Protein AF-A0A373FM23-F1 (afdb_monomer_lite)

Organism: Comamonas testosteroni (NCBI:txid285)

Sequence (227 aa):
MIPQLTWRTTARISVCALWLSLSACGGGGSSSNADSGTPAPTTSKLSGKVTYDSVPATLNGLDYRATKELPVREAIVQAYDLSGTVLASTSTDDQGSYQLVLTPGIKVQVRVQARLLQDGIWDVAVRDNTAPAYAVKPDSAPVYALTSSTQNINGQDQLLNLHAASGWLDEKYANARSAAPFSILDQAYAAMQKIRQEVPTLQFPPLNIYWALLHKSAIGQGIPNPK

Secondary structure (DSSP, 8-state):
-------------------------------------PPPPS-EEEEEEEEEEE--EETTEE-GGG-EEEE--SEEEEEEETTS-EEEEEE--TTSEEEEEE-SSEEEEEEEEEEEEETTTEEEEEEETTSHHHHH-GGGSPBPEEEPPPEEE-SS-EE--EEE---EETTEE-S--THHHHHHHHHHHHHHHHHHHH-TTPPPPPEEEEE-SS-PPP---PPPPP-

Foldseek 3Di:
DDDDDDDDDDDDDDDDDDDDDDDDDDDDDDDDDDPPPPPQQQKAKEKEFEWEWDFDADPVGTDPVPTDIAGLAQWKKFKAFPVGDTQWIDGAHNRRMDMTIHGAPTKIKIKTFLWHDDPQFETEFEFECVDPVCVVPVVRGDGQIFIDDIDHRHRYYHYDYHYQYCCDDPNDRDGDRRRVSSNVSVVVVVVVVVVCVVVVPHGDYYHYHYDDPDDDPDPPPPDPDDD

Radius of gyration: 24.19 Å; chains: 1; bounding box: 96×68×48 Å

Structure (mmCIF, N/CA/C/O backbone):
data_AF-A0A373FM23-F1
#
_entry.id   AF-A0A373FM23-F1
#
loop_
_atom_site.group_PDB
_atom_site.id
_atom_site.type_symbol
_atom_site.label_atom_id
_atom_site.label_alt_id
_atom_site.label_comp_id
_atom_site.label_asym_id
_atom_site.label_entity_id
_atom_site.label_seq_id
_atom_site.pdbx_PDB_ins_code
_atom_site.Cartn_x
_atom_site.Cartn_y
_atom_site.Cartn_z
_atom_site.occupancy
_atom_site.B_iso_or_equiv
_atom_site.auth_seq_id
_atom_site.auth_comp_id
_atom_site.auth_asym_id
_atom_site.auth_atom_id
_atom_site.pdbx_PDB_model_num
ATOM 1 N N . MET A 1 1 ? 16.620 -44.821 4.959 1.00 39.06 1 MET A N 1
ATOM 2 C CA . MET A 1 1 ? 15.568 -44.557 5.963 1.00 39.06 1 MET A CA 1
ATOM 3 C C . MET A 1 1 ? 15.059 -43.149 5.734 1.00 39.06 1 MET A C 1
ATOM 5 O O . MET A 1 1 ? 15.806 -42.206 5.934 1.00 39.06 1 MET A O 1
ATOM 9 N N . ILE A 1 2 ? 13.843 -43.037 5.206 1.00 33.50 2 ILE A N 1
ATOM 10 C CA . ILE A 1 2 ? 13.160 -41.788 4.850 1.00 33.50 2 ILE A CA 1
ATOM 11 C C . ILE A 1 2 ? 11.925 -41.719 5.755 1.00 33.50 2 ILE A C 1
ATOM 13 O O . ILE A 1 2 ? 11.175 -42.697 5.751 1.00 33.50 2 ILE A O 1
ATOM 17 N N . PRO A 1 3 ? 11.667 -40.636 6.506 1.00 42.00 3 PRO A N 1
ATOM 18 C CA . PRO A 1 3 ? 10.369 -40.440 7.123 1.00 42.00 3 PRO A CA 1
ATOM 19 C C . PRO A 1 3 ? 9.470 -39.633 6.177 1.00 42.00 3 PRO A C 1
ATOM 21 O O . PRO A 1 3 ? 9.786 -38.514 5.783 1.00 42.00 3 PRO A O 1
ATOM 24 N N . GLN A 1 4 ? 8.348 -40.242 5.804 1.00 38.50 4 GLN A N 1
ATOM 25 C CA . GLN A 1 4 ? 7.231 -39.605 5.110 1.00 38.50 4 GLN A CA 1
ATOM 26 C C . GLN A 1 4 ? 6.453 -38.756 6.123 1.00 38.50 4 GLN A C 1
ATOM 28 O O . GLN A 1 4 ? 5.992 -39.287 7.135 1.00 38.50 4 GLN A O 1
ATOM 33 N N . LEU A 1 5 ? 6.297 -37.455 5.862 1.00 40.94 5 LEU A N 1
ATOM 34 C CA . LEU A 1 5 ? 5.444 -36.572 6.656 1.00 40.94 5 LEU A CA 1
ATOM 35 C C . LEU A 1 5 ? 4.145 -36.312 5.884 1.00 40.94 5 LEU A C 1
ATOM 37 O O . LEU A 1 5 ? 4.134 -35.667 4.840 1.00 40.94 5 LEU A O 1
ATOM 41 N N . THR A 1 6 ? 3.048 -36.859 6.395 1.00 45.62 6 THR A N 1
ATOM 42 C CA . THR A 1 6 ? 1.695 -36.726 5.847 1.00 45.62 6 THR A CA 1
ATOM 43 C C . THR A 1 6 ? 1.090 -35.374 6.215 1.00 45.62 6 THR A C 1
ATOM 45 O O . THR A 1 6 ? 0.947 -35.083 7.405 1.00 45.62 6 THR A O 1
ATOM 48 N N . TRP A 1 7 ? 0.654 -34.581 5.233 1.00 40.28 7 TRP A N 1
ATOM 49 C CA . TRP A 1 7 ? -0.169 -33.388 5.466 1.00 40.28 7 TRP A CA 1
ATOM 50 C C . TRP A 1 7 ? -1.615 -33.617 5.029 1.00 40.28 7 TRP A C 1
ATOM 52 O O . TRP A 1 7 ? -1.906 -34.083 3.931 1.00 40.28 7 TRP A O 1
ATOM 62 N N . ARG A 1 8 ? -2.520 -33.322 5.965 1.00 45.75 8 ARG A N 1
ATOM 63 C CA . ARG A 1 8 ? -3.968 -33.510 5.877 1.00 45.75 8 ARG A CA 1
ATOM 64 C C . ARG A 1 8 ? -4.575 -32.388 5.033 1.00 45.75 8 ARG A C 1
ATOM 66 O O . ARG A 1 8 ? -4.513 -31.224 5.417 1.00 45.75 8 ARG A O 1
ATOM 73 N N . THR A 1 9 ? -5.203 -32.734 3.916 1.00 43.19 9 THR A N 1
ATOM 74 C CA . THR A 1 9 ? -6.047 -31.821 3.135 1.00 43.19 9 THR A CA 1
ATOM 75 C C . THR A 1 9 ? -7.349 -31.553 3.883 1.00 43.19 9 THR A C 1
ATOM 77 O O . THR A 1 9 ? -8.146 -32.468 4.082 1.00 43.19 9 THR A O 1
ATOM 80 N N . THR A 1 10 ? -7.588 -30.302 4.279 1.00 43.19 10 THR A N 1
ATOM 81 C CA . THR A 1 10 ? -8.902 -29.875 4.781 1.00 43.19 10 THR A CA 1
ATOM 82 C C . THR A 1 10 ? -9.638 -29.174 3.644 1.00 43.19 10 THR A C 1
ATOM 84 O O . THR A 1 10 ? -9.327 -28.034 3.308 1.00 43.19 10 THR A O 1
ATOM 87 N N . ALA A 1 11 ? -10.589 -29.870 3.023 1.00 35.84 11 ALA A N 1
ATOM 88 C CA . ALA A 1 11 ? -11.522 -29.284 2.068 1.00 35.84 11 ALA A CA 1
ATOM 89 C C . ALA A 1 11 ? -12.504 -28.371 2.818 1.00 35.84 11 ALA A C 1
ATOM 91 O O . ALA A 1 11 ? -13.121 -28.798 3.795 1.00 35.84 11 ALA A O 1
ATOM 92 N N . ARG A 1 12 ? -12.658 -27.117 2.382 1.00 49.56 12 ARG A N 1
ATOM 93 C CA . ARG A 1 12 ? -13.707 -26.222 2.886 1.00 49.56 12 ARG A CA 1
ATOM 94 C C . ARG A 1 12 ? -14.826 -26.132 1.855 1.00 49.56 12 ARG A C 1
ATOM 96 O O . ARG A 1 12 ? -14.638 -25.626 0.755 1.00 49.56 12 ARG A O 1
ATOM 103 N N . ILE A 1 13 ? -15.973 -26.679 2.242 1.00 42.03 13 ILE A N 1
ATOM 104 C CA . ILE A 1 13 ? -17.240 -26.664 1.515 1.00 42.03 13 ILE A CA 1
ATOM 105 C C . ILE A 1 13 ? -17.782 -25.228 1.530 1.00 42.03 13 ILE A C 1
ATOM 107 O O . ILE A 1 13 ? -17.982 -24.653 2.599 1.00 42.03 13 ILE A O 1
ATOM 111 N N . SER A 1 14 ? -18.007 -24.656 0.346 1.00 45.00 14 SER A N 1
ATOM 112 C CA . SER A 1 14 ? -18.726 -23.391 0.167 1.00 45.00 14 SER A CA 1
ATOM 113 C C . SER A 1 14 ? -20.228 -23.649 0.267 1.00 45.00 14 SER A C 1
ATOM 115 O O . SER A 1 14 ? -20.787 -24.372 -0.556 1.00 45.00 14 SER A O 1
ATOM 117 N N . VAL A 1 15 ? -20.884 -23.065 1.269 1.00 43.94 15 VAL A N 1
ATOM 118 C CA . VAL A 1 15 ? -22.346 -23.079 1.406 1.00 43.94 15 VAL A CA 1
ATOM 119 C C . VAL A 1 15 ? -22.890 -21.777 0.818 1.00 43.94 15 VAL A C 1
ATOM 121 O O . VAL A 1 15 ? -22.712 -20.706 1.392 1.00 43.94 15 VAL A O 1
ATOM 124 N N . CYS A 1 16 ? -23.547 -21.873 -0.339 1.00 37.34 16 CYS A N 1
ATOM 125 C CA . CYS A 1 16 ? -24.385 -20.809 -0.890 1.00 37.34 16 CYS A CA 1
ATOM 126 C C . CYS A 1 16 ? -25.678 -20.713 -0.068 1.00 37.34 16 CYS A C 1
ATOM 128 O O . CYS A 1 16 ? -26.531 -21.595 -0.153 1.00 37.34 16 CYS A O 1
ATOM 130 N N . ALA A 1 17 ? -25.830 -19.650 0.721 1.00 44.78 17 ALA A N 1
ATOM 131 C CA . ALA A 1 17 ? -27.084 -19.338 1.398 1.00 44.78 17 ALA A CA 1
ATOM 132 C C . ALA A 1 17 ? -27.966 -18.478 0.479 1.00 44.78 17 ALA A C 1
ATOM 134 O O . ALA A 1 17 ? -27.705 -17.294 0.268 1.00 44.78 17 ALA A O 1
ATOM 135 N N . LEU A 1 18 ? -29.006 -19.101 -0.077 1.00 38.97 18 LEU A N 1
ATOM 136 C CA . LEU A 1 18 ? -30.087 -18.458 -0.818 1.00 38.97 18 LEU A CA 1
ATOM 137 C C . LEU A 1 18 ? -31.069 -17.843 0.198 1.00 38.97 18 LEU A C 1
ATOM 139 O O . LEU A 1 18 ? -31.651 -18.571 1.002 1.00 38.97 18 LEU A O 1
ATOM 143 N N . TRP A 1 19 ? -31.245 -16.521 0.194 1.00 45.38 19 TRP A N 1
ATOM 144 C CA . TRP A 1 19 ? -32.182 -15.840 1.096 1.00 45.38 19 TRP A CA 1
ATOM 145 C C . TRP A 1 19 ? -33.566 -15.728 0.443 1.00 45.38 19 TRP A C 1
ATOM 147 O O . TRP A 1 19 ? -33.735 -15.026 -0.551 1.00 45.38 19 TRP A O 1
ATOM 157 N N . LEU A 1 20 ? -34.555 -16.420 1.017 1.00 52.88 20 LEU A N 1
ATOM 158 C CA . LEU A 1 20 ? -35.981 -16.222 0.746 1.00 52.88 20 LEU A CA 1
ATOM 159 C C . LEU A 1 20 ? -36.497 -15.029 1.563 1.00 52.88 20 LEU A C 1
ATOM 161 O O . LEU A 1 20 ? -36.388 -15.018 2.788 1.00 52.88 20 LEU A O 1
ATOM 165 N N . SER A 1 21 ? -37.091 -14.043 0.896 1.00 49.00 21 SER A N 1
ATOM 166 C CA . SER A 1 21 ? -37.827 -12.948 1.526 1.00 49.00 21 SER A CA 1
ATOM 167 C C . SER A 1 21 ? -39.271 -13.373 1.819 1.00 49.00 21 SER A C 1
ATOM 169 O O . SER A 1 21 ? -40.040 -13.668 0.907 1.00 49.00 21 SER A O 1
ATOM 171 N N . LEU A 1 22 ? -39.663 -13.377 3.097 1.00 46.41 22 LEU A N 1
ATOM 172 C CA . LEU A 1 22 ? -41.072 -13.404 3.493 1.00 46.41 22 LEU A CA 1
ATOM 173 C C . LEU A 1 22 ? -41.557 -11.966 3.705 1.00 46.41 22 LEU A C 1
ATOM 175 O O . LEU A 1 22 ? -41.131 -11.286 4.637 1.00 46.41 22 LEU A O 1
ATOM 179 N N . SER A 1 23 ? -42.479 -11.516 2.855 1.00 57.78 23 SER A N 1
ATOM 180 C CA . SER A 1 23 ? -43.317 -10.349 3.127 1.00 57.78 23 SER A CA 1
ATOM 181 C C . SER A 1 23 ? -44.453 -10.766 4.060 1.00 57.78 23 SER A C 1
ATOM 183 O O . SER A 1 23 ? -45.344 -11.509 3.657 1.00 57.78 23 SER A O 1
ATOM 185 N N . ALA A 1 24 ? -44.431 -10.277 5.298 1.00 43.06 24 ALA A N 1
ATOM 186 C CA . ALA A 1 24 ? -45.563 -10.358 6.212 1.00 43.06 24 ALA A CA 1
ATOM 187 C C . ALA A 1 24 ? -46.225 -8.977 6.307 1.00 43.06 24 ALA A C 1
ATOM 189 O O . ALA A 1 24 ? -45.611 -8.009 6.750 1.00 43.06 24 ALA A O 1
ATOM 190 N N . CYS A 1 25 ? -47.479 -8.899 5.864 1.00 59.09 25 CYS A N 1
ATOM 191 C CA . CYS A 1 25 ? -48.393 -7.802 6.155 1.00 59.09 25 CYS A CA 1
ATOM 192 C C . CYS A 1 25 ? -49.254 -8.216 7.354 1.00 59.09 25 CYS A C 1
ATOM 194 O O . CYS A 1 25 ? -49.806 -9.316 7.364 1.00 59.09 25 CYS A O 1
ATOM 196 N N . GLY A 1 26 ? -49.363 -7.348 8.355 1.00 45.41 26 GLY A N 1
ATOM 197 C CA . GLY A 1 26 ? -50.226 -7.547 9.515 1.00 45.41 26 GLY A CA 1
ATOM 198 C C . GLY A 1 26 ? -50.306 -6.266 10.336 1.00 45.41 26 GLY A C 1
ATOM 199 O O . GLY A 1 26 ? -49.334 -5.881 10.976 1.00 45.41 26 GLY A O 1
ATOM 200 N N . GLY A 1 27 ? -51.450 -5.584 10.260 1.00 49.03 27 GLY A N 1
ATOM 201 C CA . GLY A 1 27 ? -51.775 -4.411 11.069 1.00 49.03 27 GLY A CA 1
ATOM 202 C C . GLY A 1 27 ? -52.469 -4.770 12.388 1.00 49.03 27 GLY A C 1
ATOM 203 O O . GLY A 1 27 ? -52.963 -5.882 12.557 1.00 49.03 27 GLY A O 1
ATOM 204 N N . GLY A 1 28 ? -52.544 -3.788 13.290 1.00 36.00 28 GLY A N 1
ATOM 205 C CA . GLY A 1 28 ? -53.322 -3.836 14.534 1.00 36.00 28 GLY A CA 1
ATOM 206 C C . GLY A 1 28 ? -52.629 -3.061 15.654 1.00 36.00 28 GLY A C 1
ATOM 207 O O . GLY A 1 28 ? -51.606 -3.505 16.160 1.00 36.00 28 GLY A O 1
ATOM 208 N N . GLY A 1 29 ? -53.144 -1.877 15.995 1.00 45.25 29 GLY A N 1
ATOM 209 C CA . GLY A 1 29 ? -52.526 -0.966 16.961 1.00 45.25 29 GLY A CA 1
ATOM 210 C C . GLY A 1 29 ? -52.798 -1.307 18.426 1.00 45.25 29 GLY A C 1
ATOM 211 O O . GLY A 1 29 ? -53.779 -1.969 18.738 1.00 45.25 29 GLY A O 1
ATOM 212 N N . SER A 1 30 ? -51.935 -0.786 19.302 1.00 35.53 30 SER A N 1
ATOM 213 C CA . SER A 1 30 ? -52.230 -0.380 20.682 1.00 35.53 30 SER A CA 1
ATOM 214 C C . SER A 1 30 ? -51.016 0.359 21.249 1.00 35.53 30 SER A C 1
ATOM 216 O O . SER A 1 30 ? -49.877 -0.074 21.108 1.00 35.53 30 SER A O 1
ATOM 218 N N . SER A 1 31 ? -51.280 1.510 21.856 1.00 51.50 31 SER A N 1
ATOM 219 C CA . SER A 1 31 ? -50.321 2.433 22.457 1.00 51.50 31 SER A CA 1
ATOM 220 C C . SER A 1 31 ? -49.636 1.854 23.696 1.00 51.50 31 SER A C 1
ATOM 222 O O . SER A 1 31 ? -50.292 1.604 24.709 1.00 51.50 31 SER A O 1
ATOM 224 N N . SER A 1 32 ? -48.311 1.764 23.657 1.00 39.78 32 SER A N 1
ATOM 225 C CA . SER A 1 32 ? -47.450 1.744 24.838 1.00 39.78 32 SER A CA 1
ATOM 226 C C . SER A 1 32 ? -46.164 2.505 24.515 1.00 39.78 32 SER A C 1
ATOM 228 O O . SER A 1 32 ? -45.548 2.296 23.472 1.00 39.78 32 SER A O 1
ATOM 230 N N . ASN A 1 33 ? -45.794 3.442 25.393 1.00 55.09 33 ASN A N 1
ATOM 231 C CA . ASN A 1 33 ? -44.513 4.146 25.353 1.00 55.09 33 ASN A CA 1
ATOM 232 C C . ASN A 1 33 ? -43.385 3.116 25.497 1.00 55.09 33 ASN A C 1
ATOM 234 O O . ASN A 1 33 ? -43.014 2.750 26.611 1.00 55.09 33 ASN A O 1
ATOM 238 N N . ALA A 1 34 ? -42.867 2.634 24.373 1.00 45.97 34 ALA A N 1
ATOM 239 C CA . ALA A 1 34 ? -41.596 1.944 24.322 1.00 45.97 34 ALA A CA 1
ATOM 240 C C . ALA A 1 34 ? -40.525 3.011 24.113 1.00 45.97 34 ALA A C 1
ATOM 242 O O . ALA A 1 34 ? -40.483 3.665 23.071 1.00 45.97 34 ALA A O 1
ATOM 243 N N . ASP A 1 35 ? -39.685 3.191 25.128 1.00 54.03 35 ASP A N 1
ATOM 244 C CA . ASP A 1 35 ? -38.336 3.708 24.949 1.00 54.03 35 ASP A CA 1
ATOM 245 C C . ASP A 1 35 ? -37.683 2.871 23.843 1.00 54.03 35 ASP A C 1
ATOM 247 O O . ASP A 1 35 ? -37.286 1.722 24.048 1.00 54.03 35 ASP A O 1
ATOM 251 N N . SER A 1 36 ? -37.691 3.397 22.618 1.00 48.00 36 SER A N 1
ATOM 252 C CA . SER A 1 36 ? -37.032 2.784 21.478 1.00 48.00 36 SER A CA 1
ATOM 253 C C . SER A 1 36 ? -35.541 3.055 21.621 1.00 48.00 36 SER A C 1
ATOM 255 O O . SER A 1 36 ? -34.959 3.849 20.879 1.00 48.00 36 SER A O 1
ATOM 257 N N . GLY A 1 37 ? -34.932 2.403 22.610 1.00 51.62 37 GLY A N 1
ATOM 258 C CA . GLY A 1 37 ? -33.499 2.212 22.685 1.00 51.62 37 GLY A CA 1
ATOM 259 C C . GLY A 1 37 ? -33.086 1.377 21.484 1.00 51.62 37 GLY A C 1
ATOM 260 O O . GLY A 1 37 ? -32.997 0.154 21.567 1.00 51.62 37 GLY A O 1
ATOM 261 N N . THR A 1 38 ? -32.897 2.033 20.338 1.00 55.53 38 THR A N 1
ATOM 262 C CA . THR A 1 38 ? -32.242 1.445 19.173 1.00 55.53 38 THR A CA 1
ATOM 263 C C . THR A 1 38 ? -30.972 0.768 19.684 1.00 55.53 38 THR A C 1
ATOM 265 O O . THR A 1 38 ? -30.151 1.460 20.298 1.00 55.53 38 THR A O 1
ATOM 268 N N . PRO A 1 39 ? -30.803 -0.558 19.506 1.00 63.47 39 PRO A N 1
ATOM 269 C CA . PRO A 1 39 ? -29.603 -1.231 19.969 1.00 63.47 39 PRO A CA 1
ATOM 270 C C . PRO A 1 39 ? -28.402 -0.507 19.373 1.00 63.47 39 PRO A C 1
ATOM 272 O O . PRO A 1 39 ? -28.358 -0.290 18.158 1.00 63.47 39 PRO A O 1
ATOM 275 N N . ALA A 1 40 ? -27.460 -0.090 20.221 1.00 64.56 40 ALA A N 1
ATOM 276 C CA . ALA A 1 40 ? -26.234 0.515 19.733 1.00 64.56 40 ALA A CA 1
ATOM 277 C C . ALA A 1 40 ? -25.606 -0.448 18.706 1.00 64.56 40 ALA A C 1
ATOM 279 O O . ALA A 1 40 ? -25.531 -1.652 18.981 1.00 64.56 40 ALA A O 1
ATOM 280 N N . PRO A 1 41 ? -25.212 0.041 17.519 1.00 63.53 41 PRO A N 1
ATOM 281 C CA . PRO A 1 41 ? -24.645 -0.805 16.477 1.00 63.53 41 PRO A CA 1
ATOM 282 C C . PRO A 1 41 ? -23.477 -1.605 17.051 1.00 63.53 41 PRO A C 1
ATOM 284 O O . PRO A 1 41 ? -22.569 -1.053 17.668 1.00 63.53 41 PRO A O 1
ATOM 287 N N . THR A 1 42 ? -23.514 -2.924 16.881 1.00 78.81 42 THR A N 1
ATOM 288 C CA . THR A 1 42 ? -22.502 -3.834 17.438 1.00 78.81 42 THR A CA 1
ATOM 289 C C . THR A 1 42 ? -21.212 -3.837 16.616 1.00 78.81 42 THR A C 1
ATOM 291 O O . THR A 1 42 ? -20.158 -4.232 17.110 1.00 78.81 42 THR A O 1
ATOM 294 N N . THR A 1 43 ? -21.278 -3.344 15.377 1.00 84.31 43 THR A N 1
ATOM 295 C CA . THR A 1 43 ? -20.156 -3.191 14.447 1.00 84.31 43 THR A CA 1
ATOM 296 C C . THR A 1 43 ? -20.385 -1.992 13.532 1.00 84.31 43 THR A C 1
ATOM 298 O O . THR A 1 43 ? -21.526 -1.711 13.173 1.00 84.31 43 THR A O 1
ATOM 301 N N . SER A 1 44 ? -19.309 -1.350 13.091 1.00 92.00 44 SER A N 1
ATOM 302 C CA . SER A 1 44 ? -19.310 -0.290 12.070 1.00 92.00 44 SER A CA 1
ATOM 303 C C . SER A 1 44 ? -18.387 -0.642 10.912 1.00 92.00 44 SER A C 1
ATOM 305 O O . SER A 1 44 ? -17.336 -1.256 11.131 1.00 92.00 44 SER A O 1
ATOM 307 N N . LYS A 1 45 ? -18.744 -0.219 9.694 1.00 96.56 45 LYS A N 1
ATOM 308 C CA . LYS A 1 45 ? -17.891 -0.373 8.512 1.00 96.56 45 LYS A CA 1
ATOM 309 C C . LYS A 1 45 ? -17.038 0.869 8.305 1.00 96.56 45 LYS A C 1
ATOM 311 O O . LYS A 1 45 ? -17.557 1.971 8.176 1.00 96.56 45 LYS A O 1
ATOM 316 N N . LEU A 1 46 ? -15.729 0.683 8.200 1.00 98.00 46 LEU A N 1
ATOM 317 C CA . LEU A 1 46 ? -14.805 1.698 7.704 1.00 98.00 46 LEU A CA 1
ATOM 318 C C . LEU A 1 46 ? -14.398 1.301 6.288 1.00 98.00 46 LEU A C 1
ATOM 320 O O . LEU A 1 46 ? -13.807 0.241 6.091 1.00 98.00 46 LEU A O 1
ATOM 324 N N . SER A 1 47 ? -14.745 2.114 5.300 1.00 98.44 47 SER A N 1
ATOM 325 C CA . SER A 1 47 ? -14.528 1.796 3.886 1.00 98.44 47 SER A CA 1
ATOM 326 C C . SER A 1 47 ? -13.978 2.985 3.123 1.00 98.44 47 SER A C 1
ATOM 328 O O . SER A 1 47 ? -14.059 4.116 3.589 1.00 98.44 47 SER A O 1
ATOM 330 N N . GLY A 1 48 ? -13.423 2.752 1.944 1.00 98.62 48 GLY A N 1
ATOM 331 C CA . GLY A 1 48 ? -12.965 3.830 1.079 1.00 98.62 48 GLY A CA 1
ATOM 332 C C . GLY A 1 48 ? -12.168 3.315 -0.099 1.00 98.62 48 GLY A C 1
ATOM 333 O O . GLY A 1 48 ? -12.133 2.113 -0.359 1.00 98.62 48 GLY A O 1
ATOM 334 N N . LYS A 1 49 ? -11.527 4.244 -0.804 1.00 98.75 49 LYS A N 1
ATOM 335 C CA . LYS A 1 49 ? -10.586 3.953 -1.882 1.00 98.75 49 LYS A CA 1
ATOM 336 C C . LYS A 1 49 ? -9.168 4.343 -1.500 1.00 98.75 49 LYS A C 1
ATOM 338 O O . LYS A 1 49 ? -8.959 5.358 -0.836 1.00 98.75 49 LYS A O 1
ATOM 343 N N . VAL A 1 50 ? -8.209 3.550 -1.959 1.00 98.88 50 VAL A N 1
ATOM 344 C CA . VAL A 1 50 ? -6.785 3.864 -1.903 1.00 98.88 50 VAL A CA 1
ATOM 345 C C . VAL A 1 50 ? -6.285 4.129 -3.314 1.00 98.88 50 VAL A C 1
ATOM 347 O O . VAL A 1 50 ? -6.420 3.278 -4.196 1.00 98.88 50 VAL A O 1
ATOM 350 N N . THR A 1 51 ? -5.693 5.299 -3.526 1.00 98.88 51 THR A N 1
ATOM 351 C CA . THR A 1 51 ? -5.142 5.703 -4.823 1.00 98.88 51 THR A CA 1
ATOM 352 C C . THR A 1 51 ? -3.716 6.222 -4.699 1.00 98.88 51 THR A C 1
ATOM 354 O O . THR A 1 51 ? -3.234 6.516 -3.602 1.00 98.88 51 THR A O 1
ATOM 357 N N . TYR A 1 52 ? -3.010 6.295 -5.824 1.00 98.75 52 TYR A N 1
ATOM 358 C CA . TYR A 1 52 ? -1.666 6.853 -5.905 1.00 98.75 52 TYR A CA 1
ATOM 359 C C . TYR A 1 52 ? -1.479 7.693 -7.169 1.00 98.75 52 TYR A C 1
ATOM 361 O O . TYR A 1 52 ? -2.117 7.448 -8.196 1.00 98.75 52 TYR A O 1
ATOM 369 N N . ASP A 1 53 ? -0.561 8.653 -7.099 1.00 98.62 53 ASP A N 1
ATOM 370 C CA . ASP A 1 53 ? -0.083 9.392 -8.265 1.00 98.62 53 ASP A CA 1
ATOM 371 C C . ASP A 1 53 ? 0.795 8.497 -9.152 1.00 98.62 53 ASP A C 1
ATOM 373 O O . ASP A 1 53 ? 1.951 8.195 -8.835 1.00 98.62 53 ASP A O 1
ATOM 377 N N . SER A 1 54 ? 0.266 8.098 -10.303 1.00 97.88 54 SER A N 1
ATOM 378 C CA . SER A 1 54 ? 1.009 7.424 -11.360 1.00 97.88 54 SER A CA 1
ATOM 379 C C . SER A 1 54 ? 1.629 8.452 -12.295 1.00 97.88 54 SER A C 1
ATOM 381 O O . SER A 1 54 ? 0.925 9.168 -13.011 1.00 97.88 54 SER A O 1
ATOM 383 N N . VAL A 1 55 ? 2.959 8.523 -12.286 1.00 97.00 55 VAL A N 1
ATOM 384 C CA . VAL A 1 55 ? 3.731 9.441 -13.127 1.00 97.00 55 VAL A CA 1
ATOM 385 C C . VAL A 1 55 ? 4.330 8.660 -14.300 1.00 97.00 55 VAL A C 1
ATOM 387 O O . VAL A 1 55 ? 5.178 7.791 -14.072 1.00 97.00 55 VAL A O 1
ATOM 390 N N . PRO A 1 56 ? 3.916 8.929 -15.552 1.00 95.19 56 PRO A N 1
ATOM 391 C CA . PRO A 1 56 ? 4.446 8.230 -16.716 1.00 95.19 56 PRO A CA 1
ATOM 392 C C . PRO A 1 56 ? 5.951 8.440 -16.893 1.00 95.19 56 PRO A C 1
ATOM 394 O O . PRO A 1 56 ? 6.473 9.542 -16.715 1.00 95.19 56 PRO A O 1
ATOM 397 N N . ALA A 1 57 ? 6.644 7.382 -17.309 1.00 92.12 57 ALA A N 1
ATOM 398 C CA . ALA A 1 57 ? 8.023 7.472 -17.764 1.00 92.12 57 ALA A CA 1
ATOM 399 C C . ALA A 1 57 ? 8.073 7.779 -19.267 1.00 92.12 57 ALA A C 1
ATOM 401 O O . ALA A 1 57 ? 7.343 7.192 -20.065 1.00 92.12 57 ALA A O 1
ATOM 402 N N . THR A 1 58 ? 8.975 8.677 -19.646 1.00 92.94 58 THR A N 1
ATOM 403 C CA . THR A 1 58 ? 9.297 9.048 -21.027 1.00 92.94 58 THR A CA 1
ATOM 404 C C . THR A 1 58 ? 10.781 8.793 -21.295 1.00 92.94 58 THR A C 1
ATOM 406 O O . THR A 1 58 ? 11.545 8.494 -20.374 1.00 92.94 58 THR A O 1
ATOM 409 N N . LEU A 1 59 ? 11.224 8.978 -22.543 1.00 91.81 59 LEU A N 1
ATOM 410 C CA . LEU A 1 59 ? 12.652 8.922 -22.890 1.00 91.81 59 LEU A CA 1
ATOM 411 C C . LEU A 1 59 ? 13.503 9.951 -22.123 1.00 91.81 59 LEU A C 1
ATOM 413 O O . LEU A 1 59 ? 14.696 9.734 -21.941 1.00 91.81 59 LEU A O 1
ATOM 417 N N . ASN A 1 60 ? 12.891 11.040 -21.649 1.00 90.06 60 ASN A N 1
ATOM 418 C CA . ASN A 1 60 ? 13.568 12.142 -20.963 1.00 90.06 60 ASN A CA 1
ATOM 419 C C . ASN A 1 60 ? 13.369 12.115 -19.437 1.00 90.06 60 ASN A C 1
ATOM 421 O O . ASN A 1 60 ? 13.727 13.070 -18.751 1.00 90.06 60 ASN A O 1
ATOM 425 N N . GLY A 1 61 ? 12.790 11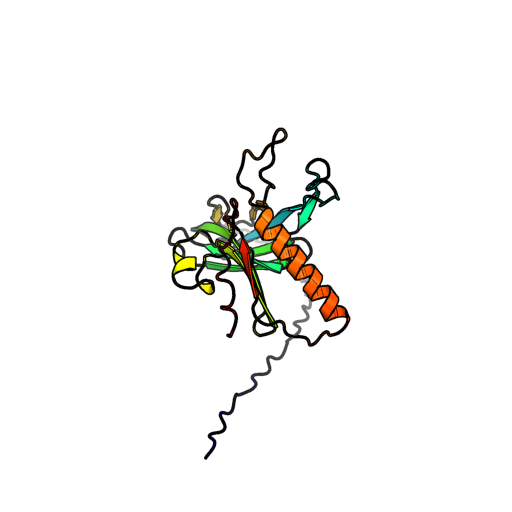.039 -18.895 1.00 89.94 61 GLY A N 1
ATOM 426 C CA . GLY A 1 61 ? 12.476 10.902 -17.473 1.00 89.94 61 GLY A CA 1
ATOM 427 C C . GLY A 1 61 ? 10.977 10.927 -17.182 1.00 89.94 61 GLY A C 1
ATOM 428 O O . GLY A 1 61 ? 10.154 10.635 -18.049 1.00 89.94 61 GLY A O 1
ATOM 429 N N . LEU A 1 62 ? 10.627 11.223 -15.932 1.00 92.81 62 LEU A N 1
ATOM 430 C CA . LEU A 1 62 ? 9.243 11.206 -15.454 1.00 92.81 62 LEU A CA 1
ATOM 431 C C . LEU A 1 62 ? 8.494 12.481 -15.867 1.00 92.81 62 LEU A C 1
ATOM 433 O O . LEU A 1 62 ? 8.979 13.586 -15.625 1.00 92.81 62 LEU A O 1
ATOM 437 N N . ASP A 1 63 ? 7.305 12.324 -16.452 1.00 95.00 63 ASP A N 1
ATOM 438 C CA . ASP A 1 63 ? 6.433 13.434 -16.850 1.00 95.00 63 ASP A CA 1
ATOM 439 C C . ASP A 1 63 ? 5.372 13.719 -15.779 1.00 95.00 63 ASP A C 1
ATOM 441 O O . ASP A 1 63 ? 4.255 13.198 -15.808 1.00 95.00 63 ASP A O 1
ATOM 445 N N . TYR A 1 64 ? 5.722 14.588 -14.830 1.00 94.56 64 TYR A N 1
ATOM 446 C CA . TYR A 1 64 ? 4.826 15.004 -13.747 1.00 94.56 64 TYR A CA 1
ATOM 447 C C . TYR A 1 64 ? 3.611 15.802 -14.218 1.00 94.56 64 TYR A C 1
ATOM 449 O O . TYR A 1 64 ? 2.613 15.861 -13.497 1.00 94.56 64 TYR A O 1
ATOM 457 N N . ARG A 1 65 ? 3.652 16.390 -15.421 1.00 93.88 65 ARG A N 1
ATOM 458 C CA . ARG A 1 65 ? 2.501 17.104 -15.994 1.00 93.88 65 ARG A CA 1
ATOM 459 C C . ARG A 1 65 ? 1.434 16.129 -16.500 1.00 93.88 65 ARG A C 1
ATOM 461 O O . ARG A 1 65 ? 0.276 16.514 -16.607 1.00 93.88 65 ARG A O 1
ATOM 468 N N . ALA A 1 66 ? 1.806 14.873 -16.749 1.00 95.81 66 ALA A N 1
ATOM 469 C CA . ALA A 1 66 ? 0.913 13.792 -17.161 1.00 95.81 66 ALA A CA 1
ATOM 470 C C . ALA A 1 66 ? 0.534 12.834 -16.012 1.00 95.81 66 ALA A C 1
ATOM 472 O O . ALA A 1 66 ? 0.122 11.699 -16.273 1.00 95.81 66 ALA A O 1
ATOM 473 N N . THR A 1 67 ? 0.675 13.269 -14.754 1.00 97.00 67 THR A N 1
ATOM 474 C CA . THR A 1 67 ? 0.306 12.475 -13.571 1.00 97.00 67 THR A CA 1
ATOM 475 C C . THR A 1 67 ? -1.169 12.078 -13.614 1.00 97.00 67 THR A C 1
ATOM 477 O O . THR A 1 67 ? -2.038 12.894 -13.927 1.00 97.00 67 THR A O 1
ATOM 480 N N . LYS A 1 68 ? -1.458 10.816 -13.289 1.00 97.75 68 LYS A N 1
ATOM 481 C CA . LYS A 1 68 ? -2.819 10.280 -13.177 1.00 97.75 68 LYS A CA 1
ATOM 482 C C . LYS A 1 68 ? -3.012 9.613 -11.831 1.00 97.75 68 LYS A C 1
ATOM 484 O O . LYS A 1 68 ? -2.162 8.838 -11.407 1.00 97.75 68 LYS A O 1
ATOM 489 N N . GLU A 1 69 ? -4.162 9.836 -11.218 1.00 98.44 69 GLU A N 1
ATOM 490 C CA . GLU A 1 69 ? -4.571 9.066 -10.051 1.00 98.44 69 GLU A CA 1
ATOM 491 C C . GLU A 1 69 ? -5.003 7.658 -10.489 1.00 98.44 69 GLU A C 1
ATOM 493 O O . GLU A 1 69 ? -5.915 7.508 -11.305 1.00 98.44 69 GLU A O 1
ATOM 498 N N . LEU A 1 70 ? -4.332 6.628 -9.970 1.00 98.69 70 LEU A N 1
ATOM 499 C CA . LEU A 1 70 ? -4.650 5.220 -10.219 1.00 98.69 70 LEU A CA 1
ATOM 500 C C . LEU A 1 70 ? -4.971 4.489 -8.906 1.00 98.69 70 LEU A C 1
ATOM 502 O O . LEU A 1 70 ? -4.485 4.890 -7.845 1.00 98.69 70 LEU A O 1
ATOM 506 N N . PRO A 1 71 ? -5.785 3.416 -8.943 1.00 98.75 71 PRO A N 1
ATOM 507 C CA . PRO A 1 71 ? -6.085 2.628 -7.754 1.00 98.75 71 PRO A CA 1
ATOM 508 C C . PRO A 1 71 ? -4.859 1.849 -7.273 1.00 98.75 71 PRO A C 1
ATOM 510 O O . PRO A 1 71 ? -4.117 1.284 -8.074 1.00 98.75 71 PRO A O 1
ATOM 513 N N . VAL A 1 72 ? -4.682 1.754 -5.956 1.00 98.81 72 VAL A N 1
ATOM 514 C CA . VAL A 1 72 ? -3.755 0.787 -5.360 1.00 98.81 72 VAL A CA 1
ATOM 515 C C . VAL A 1 72 ? -4.466 -0.562 -5.297 1.00 98.81 72 VAL A C 1
ATOM 517 O O . VAL A 1 72 ? -5.389 -0.726 -4.504 1.00 98.81 72 VAL A O 1
ATOM 520 N N . ARG A 1 73 ? -4.054 -1.521 -6.127 1.00 98.50 73 ARG A N 1
ATOM 521 C CA . ARG A 1 73 ? -4.726 -2.821 -6.289 1.00 98.50 73 ARG A CA 1
ATOM 522 C C . ARG A 1 73 ? -4.130 -3.892 -5.382 1.00 98.50 73 ARG A C 1
ATOM 524 O O . ARG A 1 73 ? -2.909 -3.950 -5.241 1.00 98.50 73 ARG A O 1
ATOM 531 N N . GLU A 1 74 ? -4.985 -4.741 -4.812 1.00 97.94 74 GLU A N 1
ATOM 532 C CA . GLU A 1 74 ? -4.613 -5.956 -4.064 1.00 97.94 74 GLU A CA 1
ATOM 533 C C . GLU A 1 74 ? -3.663 -5.728 -2.868 1.00 97.94 74 GLU A C 1
ATOM 535 O O . GLU A 1 74 ? -3.011 -6.653 -2.375 1.00 97.94 74 GLU A O 1
ATOM 540 N N . ALA A 1 75 ? -3.577 -4.492 -2.374 1.00 98.56 75 ALA A N 1
ATOM 541 C CA . ALA A 1 75 ? -2.684 -4.117 -1.289 1.00 98.56 75 ALA A CA 1
ATOM 542 C C . ALA A 1 75 ? -3.317 -4.402 0.071 1.00 98.56 75 ALA A C 1
ATOM 544 O O . ALA A 1 75 ? -4.494 -4.119 0.291 1.00 98.56 75 ALA A O 1
ATOM 545 N N . ILE A 1 76 ? -2.514 -4.892 1.016 1.00 98.56 76 ILE A N 1
ATOM 546 C CA . ILE A 1 76 ? -2.976 -5.163 2.382 1.00 98.56 76 ILE A CA 1
ATOM 547 C C . ILE A 1 76 ? -3.357 -3.855 3.087 1.00 98.56 76 ILE A C 1
ATOM 549 O O . ILE A 1 76 ? -2.545 -2.933 3.200 1.00 98.56 76 ILE A O 1
ATOM 553 N N . VAL A 1 77 ? -4.562 -3.816 3.653 1.00 98.75 77 VAL A N 1
ATOM 554 C CA . VAL A 1 77 ? -5.081 -2.726 4.483 1.00 98.75 77 VAL A CA 1
ATOM 555 C C . VAL A 1 77 ? -5.340 -3.242 5.892 1.00 98.75 77 VAL A C 1
ATOM 557 O O . VAL A 1 77 ? -6.041 -4.233 6.080 1.00 98.75 77 VAL A O 1
ATOM 560 N N . GLN A 1 78 ? -4.808 -2.555 6.897 1.00 98.69 78 GLN A N 1
ATOM 561 C CA . GLN A 1 78 ? -4.939 -2.928 8.304 1.00 98.69 78 GLN A CA 1
ATOM 562 C C . GLN A 1 78 ? -5.407 -1.744 9.143 1.00 98.69 78 GLN A C 1
ATOM 564 O O . GLN A 1 78 ? -4.896 -0.637 8.992 1.00 98.69 78 GLN A O 1
ATOM 569 N N . ALA A 1 79 ? -6.345 -1.982 10.058 1.00 98.38 79 ALA A N 1
ATOM 570 C CA . ALA A 1 79 ? -6.652 -1.050 11.137 1.00 98.38 79 ALA A CA 1
ATOM 571 C C . ALA A 1 79 ? -5.869 -1.445 12.386 1.00 98.38 79 ALA A C 1
ATOM 573 O O . ALA A 1 79 ? -5.977 -2.576 12.862 1.00 98.38 79 ALA A O 1
ATOM 574 N N . TYR A 1 80 ? -5.117 -0.493 12.921 1.00 97.56 80 TYR A N 1
ATOM 575 C CA . TYR A 1 80 ? -4.360 -0.630 14.153 1.00 97.56 80 TYR A CA 1
ATOM 576 C C . TYR A 1 80 ? -4.995 0.197 15.256 1.00 97.56 80 TYR A C 1
ATOM 578 O O . TYR A 1 80 ? -5.403 1.331 15.004 1.00 97.56 80 TYR A O 1
ATOM 586 N N . ASP A 1 81 ? -5.028 -0.325 16.476 1.00 96.00 81 ASP A N 1
ATOM 587 C CA . ASP A 1 81 ? -5.237 0.530 17.640 1.00 96.00 81 ASP A CA 1
ATOM 588 C C . ASP A 1 81 ? -4.007 1.414 17.919 1.00 96.00 81 ASP A C 1
ATOM 590 O O . ASP A 1 81 ? -2.949 1.290 17.295 1.00 96.00 81 ASP A O 1
ATOM 594 N N . LEU A 1 82 ? -4.134 2.316 18.893 1.00 92.50 82 LEU A N 1
ATOM 595 C CA . LEU A 1 82 ? -3.047 3.226 19.271 1.00 92.50 82 LEU A CA 1
ATOM 596 C C . LEU A 1 82 ? -1.876 2.528 19.991 1.00 92.50 82 LEU A C 1
ATOM 598 O O . LEU A 1 82 ? -0.843 3.159 20.197 1.00 92.50 82 LEU A O 1
ATOM 602 N N . SER A 1 83 ? -2.022 1.252 20.365 1.00 94.62 83 SER A N 1
ATOM 603 C CA . SER A 1 83 ? -0.941 0.424 20.916 1.00 94.62 83 SER A CA 1
ATOM 604 C C . SER A 1 83 ? -0.145 -0.315 19.831 1.00 94.62 83 SER A C 1
ATOM 606 O O . SER A 1 83 ? 0.915 -0.867 20.118 1.00 94.62 83 SER A O 1
ATOM 608 N N . GLY A 1 84 ? -0.625 -0.299 18.582 1.00 92.50 84 GLY A N 1
ATOM 609 C CA . GLY A 1 84 ? -0.016 -0.999 17.453 1.00 92.50 84 GLY A CA 1
ATOM 610 C C . GLY A 1 84 ? -0.554 -2.415 17.230 1.00 92.50 84 GLY A C 1
ATOM 611 O O . GLY A 1 84 ? 0.038 -3.168 16.455 1.00 92.50 84 GLY A O 1
ATOM 612 N N . THR A 1 85 ? -1.675 -2.783 17.851 1.00 96.75 85 THR A N 1
ATOM 613 C CA . THR A 1 85 ? -2.336 -4.075 17.626 1.00 96.75 85 THR A CA 1
ATOM 614 C C . THR A 1 85 ? -3.232 -4.001 16.394 1.00 96.75 85 THR A C 1
ATOM 616 O O . THR A 1 85 ? -4.047 -3.087 16.273 1.00 96.75 85 THR A O 1
ATOM 619 N N . VAL A 1 86 ? -3.108 -4.968 15.477 1.00 97.62 86 VAL A N 1
ATOM 620 C CA . VAL A 1 86 ? -4.022 -5.096 14.328 1.00 97.62 86 VAL A CA 1
ATOM 621 C C . VAL A 1 86 ? -5.385 -5.562 14.832 1.00 97.62 86 VAL A C 1
ATOM 623 O O . VAL A 1 86 ? -5.498 -6.651 15.388 1.00 97.62 86 VAL A O 1
ATOM 626 N N . LEU A 1 87 ? -6.418 -4.757 14.600 1.00 97.31 87 LEU A N 1
ATOM 627 C CA . LEU A 1 87 ? -7.798 -5.072 14.973 1.00 97.31 87 LEU A CA 1
ATOM 628 C C . LEU A 1 87 ? -8.608 -5.658 13.814 1.00 97.31 87 LEU A C 1
ATOM 630 O O . LEU A 1 87 ? -9.517 -6.451 14.033 1.00 97.31 87 LEU A O 1
ATOM 634 N N . ALA A 1 88 ? -8.286 -5.266 12.581 1.00 97.88 88 ALA A N 1
ATOM 635 C CA . ALA A 1 88 ? -8.901 -5.794 11.369 1.00 97.88 88 ALA A CA 1
ATOM 636 C C . ALA A 1 88 ? -7.927 -5.692 10.188 1.00 97.88 88 ALA A C 1
ATOM 638 O O . ALA A 1 88 ? -7.071 -4.804 10.156 1.00 97.88 88 ALA A O 1
ATOM 639 N N . SER A 1 89 ? -8.077 -6.586 9.210 1.00 98.00 89 SER A N 1
ATOM 640 C CA . SER A 1 89 ? -7.272 -6.617 7.988 1.00 98.00 89 SER A CA 1
ATOM 641 C C . SER A 1 89 ? -8.141 -6.983 6.789 1.00 98.00 89 SER A C 1
ATOM 643 O O . SER A 1 89 ? -9.050 -7.800 6.908 1.00 98.00 89 SER A O 1
ATOM 645 N N . THR A 1 90 ? -7.836 -6.398 5.639 1.00 98.31 90 THR A N 1
ATOM 646 C CA . THR A 1 90 ? -8.417 -6.719 4.331 1.00 98.31 90 THR A CA 1
ATOM 647 C C . THR A 1 90 ? -7.378 -6.436 3.238 1.00 98.31 90 THR A C 1
ATOM 649 O O . THR A 1 90 ? -6.242 -6.079 3.562 1.00 98.31 90 THR A O 1
ATOM 652 N N . SER A 1 91 ? -7.757 -6.559 1.970 1.00 98.25 91 SER A N 1
ATOM 653 C CA . SER A 1 91 ? -6.988 -6.053 0.829 1.00 98.25 91 SER A CA 1
ATOM 654 C C . SER A 1 91 ? -7.843 -5.100 -0.004 1.00 98.25 91 SER A C 1
ATOM 656 O O . SER A 1 91 ? -9.073 -5.163 0.055 1.00 98.25 91 SER A O 1
ATOM 658 N N . THR A 1 92 ? -7.210 -4.198 -0.753 1.00 98.75 92 THR A N 1
ATOM 659 C CA . THR A 1 92 ? -7.915 -3.418 -1.776 1.00 98.75 92 THR A CA 1
ATOM 660 C C . THR A 1 92 ? -8.290 -4.289 -2.971 1.00 98.75 92 THR A C 1
ATOM 662 O O . THR A 1 92 ? -7.555 -5.208 -3.310 1.00 98.75 92 THR A O 1
ATOM 665 N N . ASP A 1 93 ? -9.405 -3.984 -3.631 1.00 98.50 93 ASP A N 1
ATOM 666 C CA . ASP A 1 93 ? -9.783 -4.617 -4.900 1.00 98.50 93 ASP A CA 1
ATOM 667 C C . ASP A 1 93 ? -9.090 -3.967 -6.120 1.00 98.50 93 ASP A C 1
ATOM 669 O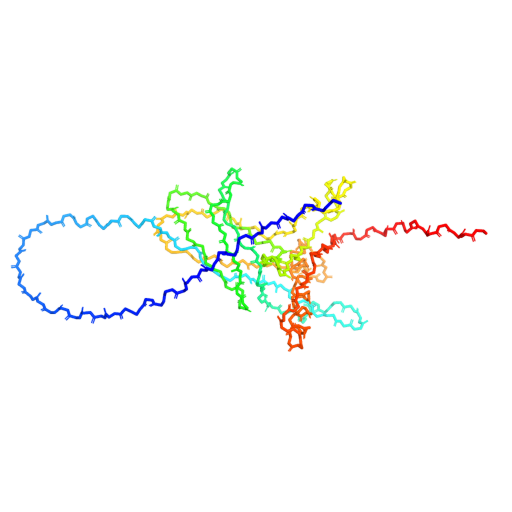 O . ASP A 1 93 ? -8.318 -3.008 -5.998 1.00 98.50 93 ASP A O 1
ATOM 673 N N . ASP A 1 94 ? -9.408 -4.445 -7.328 1.00 97.62 94 ASP A N 1
ATOM 674 C CA . ASP A 1 94 ? -8.913 -3.896 -8.602 1.00 97.62 94 ASP A CA 1
ATOM 675 C C . ASP A 1 94 ? -9.264 -2.407 -8.829 1.00 97.62 94 ASP A C 1
ATOM 677 O O . ASP A 1 94 ? -8.664 -1.747 -9.681 1.00 97.62 94 ASP A O 1
ATOM 681 N N . GLN A 1 95 ? -10.238 -1.865 -8.093 1.00 98.44 95 GLN A N 1
ATOM 682 C CA . GLN A 1 95 ? -10.653 -0.458 -8.126 1.00 98.44 95 GLN A CA 1
ATOM 683 C C . GLN A 1 95 ? -10.112 0.349 -6.935 1.00 98.44 95 GLN A C 1
ATOM 685 O O . GLN A 1 95 ? -10.500 1.513 -6.757 1.00 98.44 95 GLN A O 1
ATOM 690 N N . GLY A 1 96 ? -9.227 -0.253 -6.135 1.00 98.62 96 GLY A N 1
ATOM 691 C CA . GLY A 1 96 ? -8.615 0.334 -4.949 1.00 98.62 96 GLY A CA 1
ATOM 692 C C . GLY A 1 96 ? -9.542 0.392 -3.738 1.00 98.62 96 GLY A C 1
ATOM 693 O O . GLY A 1 96 ? -9.212 1.054 -2.755 1.00 98.62 96 GLY A O 1
ATOM 694 N N . SER A 1 97 ? -10.714 -0.239 -3.791 1.00 98.88 97 SER A N 1
ATOM 695 C CA . SER A 1 97 ? -11.723 -0.154 -2.735 1.00 98.88 97 SER A CA 1
ATOM 696 C C . SER A 1 97 ? -11.413 -1.132 -1.608 1.00 98.88 97 SER A C 1
ATOM 698 O O . SER A 1 97 ? -10.977 -2.252 -1.857 1.00 98.88 97 SER A O 1
ATOM 700 N N . TYR A 1 98 ? -11.669 -0.735 -0.365 1.00 98.81 98 TYR A N 1
ATOM 701 C CA . TYR A 1 98 ? -11.515 -1.593 0.807 1.00 98.81 98 TYR A CA 1
ATOM 702 C C . TYR A 1 98 ? -12.670 -1.402 1.794 1.00 98.81 98 TYR A C 1
ATOM 704 O O . TYR A 1 98 ? -13.342 -0.367 1.812 1.00 98.81 98 TYR A O 1
ATOM 712 N N . GLN A 1 99 ? -12.878 -2.403 2.650 1.00 98.69 99 GLN A N 1
ATOM 713 C CA . GLN A 1 99 ? -13.813 -2.337 3.768 1.00 98.69 99 GLN A CA 1
ATOM 714 C C . GLN A 1 99 ? -13.281 -3.136 4.958 1.00 98.69 99 GLN A C 1
ATOM 716 O O . GLN A 1 99 ? -12.869 -4.286 4.819 1.00 98.69 99 GLN A O 1
ATOM 721 N N . LEU A 1 100 ? -13.323 -2.520 6.133 1.00 98.44 100 LEU A N 1
ATOM 722 C CA . LEU A 1 100 ? -13.008 -3.114 7.425 1.00 98.44 100 LEU A CA 1
ATOM 723 C C . LEU A 1 100 ? -14.259 -3.083 8.301 1.00 98.44 100 LEU A C 1
ATOM 725 O O . LEU A 1 100 ? -15.006 -2.105 8.290 1.00 98.44 100 LEU A O 1
ATOM 729 N N . VAL A 1 101 ? -14.465 -4.135 9.088 1.00 97.38 101 VAL A N 1
ATOM 730 C CA . VAL A 1 101 ? -15.519 -4.193 10.106 1.00 97.38 101 VAL A CA 1
ATOM 731 C C . VAL A 1 101 ? -14.857 -4.048 11.468 1.00 97.38 101 VAL A C 1
ATOM 733 O O . VAL A 1 101 ? -13.956 -4.815 11.802 1.00 97.38 101 VAL A O 1
ATOM 736 N N . LEU A 1 102 ? -15.276 -3.044 12.233 1.00 96.44 102 LEU A N 1
ATOM 737 C CA . LEU A 1 102 ? -14.668 -2.676 13.510 1.00 96.44 102 LEU A CA 1
ATOM 738 C C . LEU A 1 102 ? -15.732 -2.560 14.600 1.00 96.44 102 LEU A C 1
ATOM 740 O O . LEU A 1 102 ? -16.852 -2.111 14.347 1.00 96.44 102 LEU A O 1
ATOM 744 N N . THR A 1 103 ? -15.373 -2.941 15.823 1.00 94.88 103 THR A N 1
ATOM 745 C CA . THR A 1 103 ? -16.212 -2.723 17.005 1.00 94.88 103 THR A CA 1
ATOM 746 C C . THR A 1 103 ? -16.170 -1.249 17.417 1.00 94.88 103 THR A C 1
ATOM 748 O O . THR A 1 103 ? -15.082 -0.673 17.431 1.00 94.88 103 THR A O 1
ATOM 751 N N . PRO A 1 104 ? -17.298 -0.624 17.784 1.00 95.06 104 PRO A N 1
ATOM 752 C CA . PRO A 1 104 ? -17.317 0.772 18.225 1.00 95.06 104 PRO A CA 1
ATOM 753 C C . PRO A 1 104 ? -16.601 1.024 19.555 1.00 95.06 104 PRO A C 1
ATOM 755 O O . PRO A 1 104 ? -16.314 0.100 20.311 1.00 95.06 104 PRO A O 1
ATOM 758 N N . GLY A 1 105 ? -16.348 2.299 19.860 1.00 94.00 105 GLY A N 1
ATOM 759 C CA . GLY A 1 105 ? -15.737 2.743 21.119 1.00 94.00 105 GLY A CA 1
ATOM 760 C C . GLY A 1 105 ? -14.207 2.760 21.111 1.00 94.00 105 GLY A C 1
ATOM 761 O O . GLY A 1 105 ? -13.592 2.923 22.162 1.00 94.00 105 GLY A O 1
ATOM 762 N N . ILE A 1 106 ? -13.585 2.614 19.940 1.00 95.38 106 ILE A N 1
ATOM 763 C CA . ILE A 1 106 ? -12.128 2.541 19.772 1.00 95.38 106 ILE A CA 1
ATOM 764 C C . ILE A 1 106 ? -11.599 3.667 18.880 1.00 95.38 106 ILE A C 1
ATOM 766 O O . ILE A 1 106 ? -12.328 4.273 18.090 1.00 95.38 106 ILE A O 1
ATOM 770 N N . LYS A 1 107 ? -10.292 3.912 18.982 1.00 97.56 107 LYS A N 1
ATOM 771 C CA . LYS A 1 107 ? -9.542 4.765 18.059 1.00 97.56 107 LYS A CA 1
ATOM 772 C C . LYS A 1 107 ? -8.604 3.908 17.234 1.00 97.56 107 LYS A C 1
ATOM 774 O O . LYS A 1 107 ? -7.888 3.087 17.805 1.00 97.56 107 LYS A O 1
ATOM 779 N N . VAL A 1 108 ? -8.586 4.132 15.925 1.00 98.06 108 VAL A N 1
ATOM 780 C CA . VAL A 1 108 ? -7.738 3.365 15.009 1.00 98.06 108 VAL A CA 1
ATOM 781 C C . VAL A 1 108 ? -6.967 4.254 14.046 1.00 98.06 108 VAL A C 1
ATOM 783 O O . VAL A 1 108 ? -7.393 5.364 13.737 1.00 98.06 108 VAL A O 1
ATOM 786 N N . GLN A 1 109 ? -5.852 3.750 13.533 1.00 98.44 109 GLN A N 1
ATOM 787 C CA . GLN A 1 109 ? -5.206 4.252 12.323 1.00 98.44 109 GLN A CA 1
ATOM 788 C C . GLN A 1 109 ? -5.278 3.176 11.245 1.00 98.44 109 GLN A C 1
ATOM 790 O O . GLN A 1 109 ? -5.015 2.004 11.517 1.00 98.44 109 GLN A O 1
ATOM 795 N N . VAL A 1 110 ? -5.622 3.566 10.020 1.00 98.56 110 VAL A N 1
ATOM 796 C CA . VAL A 1 110 ? -5.591 2.668 8.866 1.00 98.56 110 VAL A CA 1
ATOM 797 C C . VAL A 1 110 ? -4.227 2.768 8.207 1.00 98.56 110 VAL A C 1
ATOM 799 O O . VAL A 1 110 ? -3.755 3.861 7.897 1.00 98.56 110 VAL A O 1
ATOM 802 N N . ARG A 1 111 ? -3.596 1.621 7.982 1.00 98.56 111 ARG A N 1
ATOM 803 C CA . ARG A 1 111 ? -2.323 1.490 7.286 1.00 98.56 111 ARG A CA 1
ATOM 804 C C . ARG A 1 111 ? -2.509 0.620 6.049 1.00 98.56 111 ARG A C 1
ATOM 806 O O . ARG A 1 111 ? -2.953 -0.519 6.158 1.00 98.56 111 ARG A O 1
ATOM 813 N N . VAL A 1 112 ? -2.116 1.143 4.895 1.00 98.75 112 VAL A N 1
ATOM 814 C CA . VAL A 1 112 ? -2.073 0.413 3.624 1.00 98.75 112 VAL A CA 1
ATOM 815 C C . VAL A 1 112 ? -0.624 0.081 3.319 1.00 98.75 112 VAL A C 1
ATOM 817 O O . VAL A 1 112 ? 0.195 0.988 3.178 1.00 98.75 112 VAL A O 1
ATOM 820 N N . GLN A 1 113 ? -0.288 -1.200 3.260 1.00 98.69 113 GLN A N 1
ATOM 821 C CA . GLN A 1 113 ? 1.071 -1.656 2.989 1.00 98.69 113 GLN A CA 1
ATOM 822 C C . GLN A 1 113 ? 1.323 -1.706 1.484 1.00 98.69 113 GLN A C 1
ATOM 824 O O . GLN A 1 113 ? 0.470 -2.144 0.719 1.00 98.69 113 GLN A O 1
ATOM 829 N N . ALA A 1 114 ? 2.532 -1.350 1.057 1.00 98.56 114 ALA A N 1
ATOM 830 C CA . ALA A 1 114 ? 3.018 -1.651 -0.281 1.00 98.56 114 ALA A CA 1
ATOM 831 C C . ALA A 1 114 ? 3.394 -3.144 -0.378 1.00 98.56 114 ALA A C 1
ATOM 833 O O . ALA A 1 114 ? 4.565 -3.503 -0.534 1.00 98.56 114 ALA A O 1
ATOM 834 N N . ARG A 1 115 ? 2.397 -4.017 -0.190 1.00 98.56 115 ARG A N 1
ATOM 835 C CA . ARG A 1 115 ? 2.541 -5.471 -0.182 1.00 98.56 115 ARG A CA 1
ATOM 836 C C . ARG A 1 115 ? 1.320 -6.160 -0.775 1.00 98.56 115 ARG A C 1
ATOM 838 O O . ARG A 1 115 ? 0.198 -5.862 -0.377 1.00 98.56 115 ARG A O 1
ATOM 845 N N . LEU A 1 116 ? 1.581 -7.115 -1.659 1.00 97.94 116 LEU A N 1
ATOM 846 C CA . LEU A 1 116 ? 0.628 -8.092 -2.172 1.00 97.94 116 LEU A CA 1
ATOM 847 C C . LEU A 1 116 ? 0.846 -9.391 -1.405 1.00 97.94 116 LEU A C 1
ATOM 849 O O . LEU A 1 116 ? 1.984 -9.851 -1.300 1.00 97.94 116 LEU A O 1
ATOM 853 N N . LEU A 1 117 ? -0.220 -10.001 -0.899 1.00 96.88 117 LEU A N 1
ATOM 854 C CA . LEU A 1 117 ? -0.127 -11.275 -0.194 1.00 96.88 117 LEU A CA 1
ATOM 855 C C . LEU A 1 117 ? -1.300 -12.171 -0.561 1.00 96.88 117 LEU A C 1
ATOM 857 O O . LEU A 1 117 ? -2.456 -11.814 -0.351 1.00 96.88 117 LEU A O 1
ATOM 861 N N . GLN A 1 118 ? -0.974 -13.354 -1.063 1.00 94.06 118 GLN A N 1
ATOM 862 C CA . GLN A 1 118 ? -1.907 -14.452 -1.224 1.00 94.06 118 GLN A CA 1
ATOM 863 C C . GLN A 1 118 ? -1.204 -15.736 -0.792 1.00 94.06 118 GLN A C 1
ATOM 865 O O . GLN A 1 118 ? -0.227 -16.162 -1.415 1.00 94.06 118 GLN A O 1
ATOM 870 N N . ASP A 1 119 ? -1.695 -16.341 0.289 1.00 91.88 119 ASP A N 1
ATOM 871 C CA . ASP A 1 119 ? -1.046 -17.481 0.936 1.00 91.88 119 ASP A CA 1
ATOM 872 C C . ASP A 1 119 ? -0.763 -18.623 -0.047 1.00 91.88 119 ASP A C 1
ATOM 874 O O . ASP A 1 119 ? -1.648 -19.113 -0.750 1.00 91.88 119 ASP A O 1
ATOM 878 N N . GLY A 1 120 ? 0.504 -19.041 -0.092 1.00 90.12 120 GLY A N 1
ATOM 879 C CA . GLY A 1 120 ? 0.980 -20.108 -0.972 1.00 90.12 120 GLY A CA 1
ATOM 880 C C . GLY A 1 120 ? 1.010 -19.758 -2.463 1.00 90.12 120 GLY A C 1
ATOM 881 O O . GLY A 1 120 ? 1.286 -20.642 -3.269 1.00 90.12 120 GLY A O 1
ATOM 882 N N . ILE A 1 121 ? 0.720 -18.509 -2.845 1.00 93.25 121 ILE A N 1
ATOM 883 C CA . ILE A 1 121 ? 0.645 -18.088 -4.250 1.00 93.25 121 ILE A CA 1
ATOM 884 C C . ILE A 1 121 ? 1.601 -16.933 -4.545 1.00 93.25 121 ILE A C 1
ATOM 886 O O . ILE A 1 121 ? 2.345 -17.035 -5.515 1.00 93.25 121 ILE A O 1
ATOM 890 N N . TRP A 1 122 ? 1.606 -15.862 -3.749 1.00 95.44 122 TRP A N 1
ATOM 891 C CA . TRP A 1 122 ? 2.601 -14.790 -3.857 1.00 95.44 122 TRP A CA 1
ATOM 892 C C . TRP A 1 122 ? 2.732 -13.994 -2.560 1.00 95.44 122 TRP A C 1
ATOM 894 O O . TRP A 1 122 ? 1.786 -13.844 -1.788 1.00 95.44 122 TRP A O 1
ATOM 904 N N . ASP A 1 123 ? 3.917 -13.427 -2.361 1.00 97.50 123 ASP A N 1
ATOM 905 C CA . ASP A 1 123 ? 4.208 -12.450 -1.314 1.00 97.50 123 ASP A CA 1
ATOM 906 C C . ASP A 1 123 ? 5.189 -11.426 -1.886 1.00 97.50 123 ASP A C 1
ATOM 908 O O . ASP A 1 123 ? 6.384 -11.696 -1.991 1.00 97.50 123 ASP A O 1
ATOM 912 N N . VAL A 1 124 ? 4.676 -10.281 -2.334 1.00 98.31 124 VAL A N 1
ATOM 913 C CA . VAL A 1 124 ? 5.482 -9.2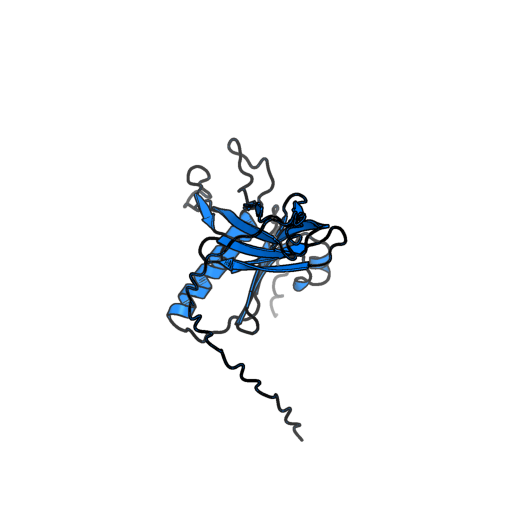15 -2.943 1.00 98.31 124 VAL A CA 1
ATOM 914 C C . VAL A 1 124 ? 5.463 -8.014 -2.023 1.00 98.31 124 VAL A C 1
ATOM 916 O O . VAL A 1 124 ? 4.393 -7.477 -1.767 1.00 98.31 124 VAL A O 1
ATOM 919 N N . ALA A 1 125 ? 6.620 -7.556 -1.553 1.00 98.38 125 ALA A N 1
ATOM 920 C CA . ALA A 1 125 ? 6.717 -6.424 -0.635 1.00 98.38 125 ALA A CA 1
ATOM 921 C C . ALA A 1 125 ? 7.740 -5.390 -1.111 1.00 98.38 125 ALA A C 1
ATOM 923 O O . ALA A 1 125 ? 8.882 -5.736 -1.416 1.00 98.38 125 ALA A O 1
ATOM 924 N N . VAL A 1 126 ? 7.358 -4.109 -1.093 1.00 98.31 126 VAL A N 1
ATOM 925 C CA . VAL A 1 126 ? 8.291 -2.992 -1.296 1.00 98.31 126 VAL A CA 1
ATOM 926 C C . VAL A 1 126 ? 8.793 -2.501 0.062 1.00 98.31 126 VAL A C 1
ATOM 928 O O . VAL A 1 126 ? 8.009 -2.066 0.908 1.00 98.31 126 VAL A O 1
ATOM 931 N N . ARG A 1 127 ? 10.105 -2.590 0.292 1.00 97.19 127 ARG A N 1
ATOM 932 C CA . ARG A 1 127 ? 10.746 -2.400 1.601 1.00 97.19 127 ARG A CA 1
ATOM 933 C C . ARG A 1 127 ? 11.765 -1.268 1.606 1.00 97.19 127 ARG A C 1
ATOM 935 O O . ARG A 1 127 ? 12.458 -1.040 0.614 1.00 97.19 127 ARG A O 1
ATOM 942 N N . ASP A 1 128 ? 11.880 -0.614 2.757 1.00 94.12 128 ASP A N 1
ATOM 943 C CA . ASP A 1 128 ? 12.844 0.457 3.015 1.00 94.12 128 ASP A CA 1
ATOM 944 C C . ASP A 1 128 ? 14.233 -0.116 3.308 1.00 94.12 128 ASP A C 1
ATOM 946 O O . ASP A 1 128 ? 14.500 -0.625 4.399 1.00 94.12 128 ASP A O 1
ATOM 950 N N . ASN A 1 129 ? 15.141 -0.011 2.340 1.00 91.31 129 ASN A N 1
ATOM 951 C CA . ASN A 1 129 ? 16.519 -0.477 2.500 1.00 91.31 129 ASN A CA 1
ATOM 952 C C . ASN A 1 129 ? 17.446 0.527 3.202 1.00 91.31 129 ASN A C 1
ATOM 954 O O . ASN A 1 129 ? 18.643 0.269 3.323 1.00 91.31 129 ASN A O 1
ATOM 958 N N . THR A 1 130 ? 16.917 1.652 3.688 1.00 91.12 130 THR A N 1
ATOM 959 C CA . THR A 1 130 ? 17.656 2.579 4.561 1.00 91.12 130 THR A CA 1
ATOM 960 C C . THR A 1 130 ? 17.426 2.303 6.043 1.00 91.12 130 THR A C 1
ATOM 962 O O . THR A 1 130 ? 18.191 2.782 6.883 1.00 91.12 130 THR A O 1
ATOM 965 N N . ALA A 1 131 ? 16.408 1.506 6.381 1.00 90.06 131 ALA A N 1
ATOM 966 C CA . ALA A 1 131 ? 16.104 1.156 7.758 1.00 90.06 131 ALA A CA 1
ATOM 967 C C . ALA A 1 131 ? 17.224 0.300 8.389 1.00 90.06 131 ALA A C 1
ATOM 969 O O . ALA A 1 131 ? 17.736 -0.610 7.732 1.00 90.06 131 ALA A O 1
ATOM 970 N N . PRO A 1 132 ? 17.550 0.482 9.687 1.00 92.19 132 PRO A N 1
ATOM 971 C CA . PRO A 1 132 ? 18.592 -0.301 10.364 1.00 92.19 132 PRO A CA 1
ATOM 972 C C . PRO A 1 132 ? 18.415 -1.823 10.245 1.00 92.19 132 PRO A C 1
ATOM 974 O O . PRO A 1 132 ? 19.394 -2.560 10.149 1.00 92.19 132 PRO A O 1
ATOM 977 N N . ALA A 1 133 ? 17.164 -2.294 10.196 1.00 91.50 133 ALA A N 1
ATOM 978 C CA . ALA A 1 133 ? 16.830 -3.706 10.037 1.00 91.50 133 ALA A CA 1
ATOM 979 C C . ALA A 1 133 ? 17.381 -4.316 8.734 1.00 91.50 133 ALA A C 1
ATOM 981 O O . ALA A 1 133 ? 17.810 -5.468 8.748 1.00 91.50 133 ALA A O 1
ATOM 982 N N . TYR A 1 134 ? 17.458 -3.537 7.647 1.00 91.06 134 TYR A N 1
ATOM 983 C CA . TYR A 1 134 ? 17.981 -3.999 6.358 1.00 91.06 134 TYR A CA 1
ATOM 984 C C . TYR A 1 134 ? 19.431 -4.495 6.462 1.00 91.06 134 TYR A C 1
ATOM 986 O O . TYR A 1 134 ? 19.769 -5.531 5.894 1.00 91.06 134 TYR A O 1
ATOM 994 N N . ALA A 1 135 ? 20.272 -3.797 7.235 1.00 90.94 135 ALA A N 1
ATOM 995 C CA . ALA A 1 135 ? 21.673 -4.171 7.441 1.00 90.94 135 ALA A CA 1
ATOM 996 C C . ALA A 1 135 ? 21.839 -5.452 8.281 1.00 90.94 135 ALA A C 1
ATOM 998 O O . ALA A 1 135 ? 22.859 -6.127 8.167 1.00 90.94 135 ALA A O 1
ATOM 999 N N . VAL A 1 136 ? 20.847 -5.790 9.113 1.00 92.88 136 VAL A N 1
ATOM 1000 C CA . VAL A 1 136 ? 20.833 -7.029 9.908 1.00 92.88 136 VAL A CA 1
ATOM 1001 C C . VAL A 1 136 ? 20.358 -8.202 9.053 1.00 92.88 136 VAL A C 1
ATOM 1003 O O . VAL A 1 136 ? 21.002 -9.248 9.007 1.00 92.88 136 VAL A O 1
ATOM 1006 N N . LYS A 1 137 ? 19.219 -8.033 8.376 1.00 92.25 137 LYS A N 1
ATOM 1007 C CA . LYS A 1 137 ? 18.655 -8.999 7.434 1.00 92.25 137 LYS A CA 1
ATOM 1008 C C . LYS A 1 137 ? 17.806 -8.235 6.413 1.00 92.25 137 LYS A C 1
ATOM 1010 O O . LYS A 1 137 ? 16.786 -7.676 6.805 1.00 92.25 137 LYS A O 1
ATOM 1015 N N . PRO A 1 138 ? 18.131 -8.258 5.111 1.00 90.25 138 PRO A N 1
ATOM 1016 C CA . PRO A 1 138 ? 17.369 -7.510 4.111 1.00 90.25 138 PRO A CA 1
ATOM 1017 C C . PRO A 1 138 ? 15.853 -7.756 4.162 1.00 90.25 138 PRO A C 1
ATOM 1019 O O . PRO A 1 138 ? 15.066 -6.820 4.049 1.00 90.25 138 PRO A O 1
ATOM 1022 N N . ASP A 1 139 ? 15.409 -8.991 4.405 1.00 91.06 139 ASP A N 1
ATOM 1023 C CA . ASP A 1 139 ? 13.977 -9.328 4.481 1.00 91.06 139 ASP A CA 1
ATOM 1024 C C . ASP A 1 139 ? 13.261 -8.796 5.737 1.00 91.06 139 ASP A C 1
ATOM 1026 O O . ASP A 1 139 ? 12.031 -8.790 5.778 1.00 91.06 139 ASP A O 1
ATOM 1030 N N . SER A 1 140 ? 13.993 -8.364 6.772 1.00 92.25 140 SER A N 1
ATOM 1031 C CA . SER A 1 140 ? 13.409 -7.731 7.966 1.00 92.25 140 SER A CA 1
ATOM 1032 C C . SER A 1 140 ? 13.255 -6.216 7.824 1.00 92.25 140 SER A C 1
ATOM 1034 O O . SER A 1 140 ? 12.669 -5.582 8.703 1.00 92.25 140 SER A O 1
ATOM 1036 N N . ALA A 1 141 ? 13.728 -5.632 6.716 1.00 94.94 141 ALA A N 1
ATOM 1037 C CA . ALA A 1 141 ? 13.454 -4.245 6.372 1.00 94.94 141 ALA A CA 1
ATOM 1038 C C . ALA A 1 141 ? 11.937 -3.971 6.384 1.00 94.94 141 ALA A C 1
ATOM 1040 O O . ALA A 1 141 ? 11.162 -4.795 5.878 1.00 94.94 141 ALA A O 1
ATOM 1041 N N . PRO A 1 142 ? 11.486 -2.841 6.954 1.00 96.00 142 PRO A N 1
ATOM 1042 C CA . PRO A 1 142 ? 10.069 -2.549 7.061 1.00 96.00 142 PRO A CA 1
ATOM 1043 C C . PRO A 1 142 ? 9.463 -2.347 5.670 1.00 96.00 142 PRO A C 1
ATOM 1045 O O . PRO A 1 142 ? 10.089 -1.790 4.767 1.00 96.00 142 PRO A O 1
ATOM 1048 N N . VAL A 1 143 ? 8.228 -2.814 5.506 1.00 97.38 143 VAL A N 1
ATOM 1049 C CA . VAL A 1 143 ? 7.428 -2.576 4.301 1.00 97.38 143 VAL A CA 1
ATOM 1050 C C . VAL A 1 143 ? 6.960 -1.121 4.308 1.00 97.38 143 VAL A C 1
ATOM 1052 O O . VAL A 1 143 ? 6.496 -0.633 5.342 1.00 97.38 143 VAL A O 1
ATOM 1055 N N . TYR A 1 144 ? 7.058 -0.432 3.171 1.00 97.75 144 TYR A N 1
ATOM 1056 C CA . TYR A 1 144 ? 6.495 0.911 3.036 1.00 97.75 144 TYR A CA 1
ATOM 1057 C C . TYR A 1 144 ? 4.981 0.890 3.222 1.00 97.75 144 TYR A C 1
ATOM 1059 O O . TYR A 1 144 ? 4.306 -0.051 2.809 1.00 97.75 144 TYR A O 1
ATOM 1067 N N . ALA A 1 145 ? 4.429 1.941 3.826 1.00 97.31 145 ALA A N 1
ATOM 1068 C CA . ALA A 1 145 ? 2.995 2.028 4.027 1.00 97.31 145 ALA A CA 1
ATOM 1069 C C . ALA A 1 145 ? 2.480 3.470 4.031 1.00 97.31 145 ALA A C 1
ATOM 1071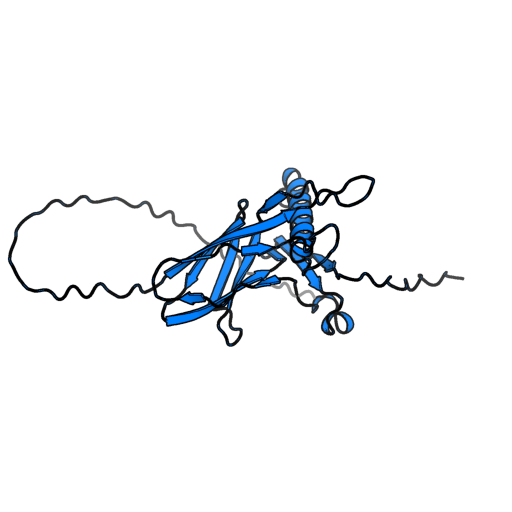 O O . ALA A 1 145 ? 3.149 4.381 4.520 1.00 97.31 145 ALA A O 1
ATOM 1072 N N . LEU A 1 146 ? 1.254 3.649 3.546 1.00 97.62 146 LEU A N 1
ATOM 1073 C CA . LEU A 1 146 ? 0.456 4.856 3.739 1.00 97.62 146 LEU A CA 1
ATOM 1074 C C . LEU A 1 146 ? -0.321 4.708 5.047 1.00 97.62 146 LEU A C 1
ATOM 1076 O O . LEU A 1 146 ? -0.928 3.665 5.273 1.00 97.62 146 LEU A O 1
ATOM 1080 N N . THR A 1 147 ? -0.297 5.715 5.918 1.00 97.31 147 THR A N 1
ATOM 1081 C CA . THR A 1 147 ? -1.012 5.678 7.206 1.00 97.31 147 THR A CA 1
ATOM 1082 C C . THR A 1 147 ? -1.957 6.871 7.312 1.00 97.31 147 THR A C 1
ATOM 1084 O O . THR A 1 147 ? -1.574 7.993 6.985 1.00 97.31 147 THR A O 1
ATOM 1087 N N . SER A 1 148 ? -3.191 6.626 7.747 1.00 98.12 148 SER A N 1
ATOM 1088 C CA . SER A 1 148 ? -4.210 7.653 7.946 1.00 98.12 148 SER A CA 1
ATOM 1089 C C . SER A 1 148 ? -3.972 8.468 9.220 1.00 98.12 148 SER A C 1
ATOM 1091 O O . SER A 1 148 ? -3.245 8.060 10.127 1.00 98.12 148 SER A O 1
ATOM 1093 N N . SER A 1 149 ? -4.690 9.583 9.352 1.00 96.69 149 SER A N 1
ATOM 1094 C CA . SER A 1 149 ? -4.953 10.170 10.668 1.00 96.69 149 SER A CA 1
ATOM 1095 C C . SER A 1 149 ? -5.807 9.224 11.527 1.00 96.69 149 SER A C 1
ATOM 1097 O O . SER A 1 149 ? -6.435 8.287 11.019 1.00 96.69 149 SER A O 1
ATOM 1099 N N . THR A 1 150 ? -5.837 9.458 12.838 1.00 97.94 150 THR A N 1
ATOM 1100 C CA . THR A 1 150 ? -6.643 8.659 13.770 1.00 97.94 150 THR A CA 1
ATOM 1101 C C . THR A 1 150 ? -8.139 8.825 13.500 1.00 97.94 150 THR A C 1
ATOM 1103 O O . THR A 1 150 ? -8.640 9.946 13.449 1.00 97.94 150 THR A O 1
ATOM 1106 N N . GLN A 1 151 ? -8.848 7.705 13.394 1.00 97.94 151 GLN A N 1
ATOM 1107 C CA . GLN A 1 151 ? -10.297 7.622 13.237 1.00 97.94 151 GLN A CA 1
ATOM 1108 C C . GLN A 1 151 ? -10.952 7.217 14.559 1.00 97.94 151 GLN A C 1
ATOM 1110 O O . GLN A 1 151 ? -10.453 6.334 15.259 1.00 97.94 151 GLN A O 1
ATOM 1115 N N . ASN A 1 152 ? -12.081 7.845 14.892 1.00 96.75 152 ASN A N 1
ATOM 1116 C CA . ASN A 1 152 ? -12.903 7.459 16.038 1.00 96.75 152 ASN A CA 1
ATOM 1117 C C . ASN A 1 152 ? -14.027 6.547 15.553 1.00 96.75 152 ASN A C 1
ATOM 1119 O O . ASN A 1 152 ? -14.928 7.010 14.859 1.00 96.75 152 ASN A O 1
ATOM 1123 N N . ILE A 1 153 ? -14.003 5.278 15.938 1.00 96.38 153 ILE A N 1
ATOM 1124 C CA . ILE A 1 153 ? -15.010 4.306 15.520 1.00 96.38 153 ILE A CA 1
ATOM 1125 C C . ILE A 1 153 ? -16.196 4.398 16.480 1.00 96.38 153 ILE A C 1
ATOM 1127 O O . ILE A 1 153 ? -16.113 3.983 17.634 1.00 96.38 153 ILE A O 1
ATOM 1131 N N . ASN A 1 154 ? -17.296 4.989 16.020 1.00 93.88 154 ASN A N 1
ATOM 1132 C CA . ASN A 1 154 ? -18.440 5.376 16.855 1.00 93.88 154 ASN A CA 1
ATOM 1133 C C . ASN A 1 154 ? -19.720 4.577 16.563 1.00 93.88 154 ASN A C 1
ATOM 1135 O O . ASN A 1 154 ? -20.798 4.970 17.002 1.00 93.88 154 ASN A O 1
ATOM 1139 N N . GLY A 1 155 ? -19.617 3.475 15.815 1.00 91.75 155 GLY A N 1
ATOM 1140 C CA . GLY A 1 155 ? -20.775 2.651 15.472 1.00 91.75 155 GLY A CA 1
ATOM 1141 C C . GLY A 1 155 ? -21.526 3.089 14.224 1.00 91.75 155 GLY A C 1
ATOM 1142 O O . GLY A 1 155 ? -22.449 2.400 13.816 1.00 91.75 155 GLY A O 1
ATOM 1143 N N . GLN A 1 156 ? -21.110 4.175 13.580 1.00 93.12 156 GLN A N 1
ATOM 1144 C CA . GLN A 1 156 ? -21.619 4.558 12.268 1.00 93.12 156 GLN A CA 1
ATOM 1145 C C . GLN A 1 156 ? -20.643 4.139 11.173 1.00 93.12 156 GLN A C 1
ATOM 1147 O O . GLN A 1 156 ? -19.434 4.079 11.405 1.00 93.12 156 GLN A O 1
ATOM 1152 N N . ASP A 1 157 ? -21.173 3.869 9.982 1.00 96.00 157 ASP A N 1
ATOM 1153 C CA . ASP A 1 157 ? -20.345 3.620 8.807 1.00 96.00 157 ASP A CA 1
ATOM 1154 C C . ASP A 1 157 ? -19.550 4.884 8.442 1.00 96.00 157 ASP A C 1
ATOM 1156 O O . ASP A 1 157 ? -20.053 6.009 8.507 1.00 96.00 157 ASP A O 1
ATOM 1160 N N . GLN A 1 158 ? -18.283 4.696 8.081 1.00 97.12 158 GLN A N 1
ATOM 1161 C CA . GLN A 1 158 ? -17.323 5.762 7.820 1.00 97.12 158 GLN A CA 1
ATOM 1162 C C . GLN A 1 158 ? -16.654 5.575 6.461 1.00 97.12 158 GLN A C 1
ATOM 1164 O O . GLN A 1 158 ? -16.267 4.465 6.080 1.00 97.12 158 GLN A O 1
ATOM 1169 N N . LEU A 1 159 ? -16.487 6.694 5.755 1.00 98.06 159 LEU A N 1
ATOM 1170 C CA . LEU A 1 159 ? -15.732 6.773 4.513 1.00 98.06 159 LEU A CA 1
ATOM 1171 C C . LEU A 1 159 ? -14.346 7.370 4.788 1.00 98.06 159 LEU A C 1
ATOM 1173 O O . LEU A 1 159 ? -14.240 8.493 5.275 1.00 98.06 159 LEU A O 1
ATOM 1177 N N . LEU A 1 160 ? -13.293 6.640 4.433 1.00 98.50 160 LEU A N 1
ATOM 1178 C CA . LEU A 1 160 ? -11.901 7.055 4.555 1.00 98.50 160 LEU A CA 1
ATOM 1179 C C . LEU A 1 160 ? -11.152 6.735 3.261 1.00 98.50 160 LEU A C 1
ATOM 1181 O O . LEU A 1 160 ? -10.624 5.638 3.072 1.00 98.50 160 LEU A O 1
ATOM 1185 N N . ASN A 1 161 ? -11.083 7.717 2.370 1.00 98.69 161 ASN A N 1
ATOM 1186 C CA . ASN A 1 161 ? -10.212 7.633 1.205 1.00 98.69 161 ASN A CA 1
ATOM 1187 C C . ASN A 1 161 ? -8.772 7.965 1.604 1.00 98.69 161 ASN A C 1
ATOM 1189 O O . ASN A 1 161 ? -8.534 8.847 2.431 1.00 98.69 161 ASN A O 1
ATOM 1193 N N . LEU A 1 162 ? -7.817 7.263 1.006 1.00 98.75 162 LEU A N 1
ATOM 1194 C CA . LEU A 1 162 ? -6.391 7.455 1.230 1.00 98.75 162 LEU A CA 1
ATOM 1195 C C . LEU A 1 162 ? -5.700 7.663 -0.113 1.00 98.75 162 LEU A C 1
ATOM 1197 O O . LEU A 1 162 ? -5.954 6.933 -1.065 1.00 98.75 162 LEU A O 1
ATOM 1201 N N . HIS A 1 163 ? -4.812 8.649 -0.178 1.00 98.62 163 HIS A N 1
ATOM 1202 C CA . HIS A 1 163 ? -4.103 8.986 -1.402 1.00 98.62 163 HIS A CA 1
ATOM 1203 C C . HIS A 1 163 ? -2.596 9.081 -1.151 1.00 98.62 163 HIS A C 1
ATOM 1205 O O . HIS A 1 163 ? -2.141 9.763 -0.228 1.00 98.62 163 HIS A O 1
ATOM 1211 N N . ALA A 1 164 ? -1.824 8.379 -1.975 1.00 98.38 164 ALA A N 1
ATOM 1212 C CA . ALA A 1 164 ? -0.373 8.423 -1.988 1.00 98.38 164 ALA A CA 1
ATOM 1213 C C . ALA A 1 164 ? 0.111 9.397 -3.074 1.00 98.38 164 ALA A C 1
ATOM 1215 O O . ALA A 1 164 ? 0.125 9.060 -4.256 1.00 98.38 164 ALA A O 1
ATOM 1216 N N . ALA A 1 165 ? 0.530 10.592 -2.662 1.00 97.06 165 ALA A N 1
ATOM 1217 C CA . ALA A 1 165 ? 1.015 11.629 -3.567 1.00 97.06 165 ALA A CA 1
ATOM 1218 C C . ALA A 1 165 ? 2.446 11.355 -4.069 1.00 97.06 165 ALA A C 1
ATOM 1220 O O . ALA A 1 165 ? 3.283 10.751 -3.389 1.00 97.06 165 ALA A O 1
ATOM 1221 N N . SER A 1 166 ? 2.762 11.862 -5.258 1.00 95.62 166 SER A N 1
ATOM 1222 C CA . SER A 1 166 ? 4.085 11.760 -5.897 1.00 95.62 166 SER A CA 1
ATOM 1223 C C . SER A 1 166 ? 5.190 12.492 -5.130 1.00 95.62 166 SER A C 1
ATOM 1225 O O . SER A 1 166 ? 6.375 12.180 -5.267 1.00 95.62 166 SER A O 1
ATOM 1227 N N . GLY A 1 167 ? 4.806 13.476 -4.319 1.00 93.50 167 GLY A N 1
ATOM 1228 C CA . GLY A 1 167 ? 5.720 14.364 -3.611 1.00 93.50 167 GLY A CA 1
ATOM 1229 C C . GLY A 1 167 ? 6.272 15.511 -4.468 1.00 93.50 167 GLY A C 1
ATOM 1230 O O . GLY A 1 167 ? 7.074 16.306 -3.968 1.00 93.50 167 GLY A O 1
ATOM 1231 N N . TRP A 1 168 ? 5.865 15.599 -5.739 1.00 93.25 168 TRP A N 1
ATOM 1232 C CA . TRP A 1 168 ? 6.267 16.641 -6.681 1.00 93.25 168 TRP A CA 1
ATOM 1233 C C . TRP A 1 168 ? 5.327 17.849 -6.605 1.00 93.25 168 TRP A C 1
ATOM 1235 O O . TRP A 1 168 ? 4.112 17.702 -6.695 1.00 93.25 168 TRP A O 1
ATOM 1245 N N . LEU A 1 169 ? 5.891 19.042 -6.432 1.00 90.94 169 LEU A N 1
ATOM 1246 C CA . LEU A 1 169 ? 5.181 20.319 -6.373 1.00 90.94 169 LEU A CA 1
ATOM 1247 C C . LEU A 1 169 ? 6.106 21.424 -6.900 1.00 90.94 169 LEU A C 1
ATOM 1249 O O . LEU A 1 169 ? 7.287 21.438 -6.560 1.00 90.94 169 LEU A O 1
ATOM 1253 N N . ASP A 1 170 ? 5.584 22.344 -7.712 1.00 89.06 170 ASP A N 1
ATOM 1254 C CA . ASP A 1 170 ? 6.334 23.493 -8.252 1.00 89.06 170 ASP A CA 1
ATOM 1255 C C . ASP A 1 170 ? 7.677 23.109 -8.906 1.00 89.06 170 ASP A C 1
ATOM 1257 O O . ASP A 1 170 ? 8.730 23.663 -8.594 1.00 89.06 170 ASP A O 1
ATOM 1261 N N . GLU A 1 171 ? 7.637 22.111 -9.796 1.00 89.38 171 GLU A N 1
ATOM 1262 C CA . GLU A 1 171 ? 8.794 21.615 -10.565 1.00 89.38 171 GLU A CA 1
ATOM 1263 C C . GLU A 1 171 ? 9.951 21.050 -9.718 1.00 89.38 171 GLU A C 1
ATOM 1265 O O . GLU A 1 171 ? 11.086 20.924 -10.182 1.00 89.38 171 GLU A O 1
ATOM 1270 N N . LYS A 1 172 ? 9.665 20.646 -8.477 1.00 89.75 172 LYS A N 1
ATOM 1271 C CA . LYS A 1 172 ? 10.621 19.975 -7.592 1.00 89.75 172 LYS A CA 1
ATOM 1272 C C . LYS A 1 172 ? 9.933 18.966 -6.684 1.00 89.75 172 LYS A C 1
ATOM 1274 O O . LYS A 1 172 ? 8.724 18.983 -6.483 1.00 89.75 172 LYS A O 1
ATOM 1279 N N . TYR A 1 173 ? 10.720 18.104 -6.051 1.00 88.06 173 TYR A N 1
ATOM 1280 C CA . TYR A 1 173 ? 10.219 17.346 -4.910 1.00 88.06 173 TYR A CA 1
ATOM 1281 C C . TYR A 1 173 ? 10.177 18.242 -3.675 1.00 88.06 173 TYR A C 1
ATOM 1283 O O . TYR A 1 173 ? 11.217 18.721 -3.225 1.00 88.06 173 TYR A O 1
ATOM 1291 N N . ALA A 1 174 ? 8.981 18.446 -3.130 1.00 89.12 174 ALA A N 1
ATOM 1292 C CA . ALA A 1 174 ? 8.755 19.240 -1.923 1.00 89.12 174 ALA A CA 1
ATOM 1293 C C . ALA A 1 174 ? 8.198 18.402 -0.762 1.00 89.12 174 ALA A C 1
ATOM 1295 O O . ALA A 1 174 ? 8.338 18.789 0.393 1.00 89.12 174 ALA A O 1
ATOM 1296 N N . ASN A 1 175 ? 7.596 17.248 -1.068 1.00 89.44 175 ASN A N 1
ATOM 1297 C CA . ASN A 1 175 ? 6.902 16.396 -0.108 1.00 89.44 175 ASN A CA 1
ATOM 1298 C C . ASN A 1 175 ? 7.403 14.944 -0.176 1.00 89.44 175 ASN A C 1
ATOM 1300 O O . ASN A 1 175 ? 8.195 14.566 -1.046 1.00 89.44 175 ASN A O 1
ATOM 1304 N N . ALA A 1 176 ? 6.922 14.112 0.751 1.00 89.19 176 ALA A N 1
ATOM 1305 C CA . ALA A 1 176 ? 7.188 12.679 0.741 1.00 89.19 176 ALA A CA 1
ATOM 1306 C C . ALA A 1 176 ? 6.705 12.035 -0.571 1.00 89.19 176 ALA A C 1
ATOM 1308 O O . ALA A 1 176 ? 5.600 12.307 -1.035 1.00 89.19 176 ALA A O 1
ATOM 1309 N N . ARG A 1 177 ? 7.520 11.143 -1.144 1.00 93.75 177 ARG A N 1
ATOM 1310 C CA . ARG A 1 177 ? 7.201 10.408 -2.381 1.00 93.75 177 ARG A CA 1
ATOM 1311 C C . ARG A 1 177 ? 6.393 9.145 -2.082 1.00 93.75 177 ARG A C 1
ATOM 1313 O O . ARG A 1 177 ? 6.824 8.040 -2.407 1.00 93.75 177 ARG A O 1
ATOM 1320 N N . SER A 1 178 ? 5.262 9.291 -1.393 1.00 95.38 178 SER A N 1
ATOM 1321 C CA . SER A 1 178 ? 4.478 8.147 -0.910 1.00 95.38 178 SER A CA 1
ATOM 1322 C C . SER A 1 178 ? 3.892 7.300 -2.042 1.00 95.38 178 SER A C 1
ATOM 1324 O O . SER A 1 178 ? 3.688 6.109 -1.831 1.00 95.38 178 SER A O 1
ATOM 1326 N N . ALA A 1 179 ? 3.704 7.855 -3.246 1.00 97.50 179 ALA A N 1
ATOM 1327 C CA . ALA A 1 179 ? 3.273 7.108 -4.432 1.00 97.50 179 ALA A CA 1
ATOM 1328 C C . ALA A 1 179 ? 4.295 6.071 -4.926 1.00 97.50 179 ALA A C 1
ATOM 1330 O O . ALA A 1 179 ? 3.913 5.055 -5.503 1.00 97.50 179 ALA A O 1
ATOM 1331 N N . ALA A 1 180 ? 5.596 6.312 -4.723 1.00 95.44 180 ALA A N 1
ATOM 1332 C CA . ALA A 1 180 ? 6.664 5.503 -5.312 1.00 95.44 180 ALA A CA 1
ATOM 1333 C C . ALA A 1 180 ? 6.572 4.000 -4.974 1.00 95.44 180 ALA A C 1
ATOM 1335 O O . ALA A 1 180 ? 6.572 3.194 -5.909 1.00 95.44 180 ALA A O 1
ATOM 1336 N N . PRO A 1 181 ? 6.444 3.583 -3.697 1.00 97.56 181 PRO A N 1
ATOM 1337 C CA . PRO A 1 181 ? 6.317 2.165 -3.372 1.00 97.56 181 PRO A CA 1
ATOM 1338 C C . PRO A 1 181 ? 5.048 1.520 -3.952 1.00 97.56 181 PRO A C 1
ATOM 1340 O O . PRO A 1 181 ? 5.101 0.365 -4.364 1.00 97.56 181 PRO A O 1
ATOM 1343 N N . PHE A 1 182 ? 3.933 2.249 -4.055 1.00 98.44 182 PHE A N 1
ATOM 1344 C CA . PHE A 1 182 ? 2.701 1.714 -4.650 1.00 98.44 182 PHE A CA 1
ATOM 1345 C C . PHE A 1 182 ? 2.778 1.612 -6.174 1.00 98.44 182 PHE A C 1
ATOM 1347 O O . PHE A 1 182 ? 2.311 0.626 -6.729 1.00 98.44 182 PHE A O 1
ATOM 1354 N N . SER A 1 183 ? 3.443 2.555 -6.845 1.00 97.62 183 SER A N 1
ATOM 1355 C CA . SER A 1 183 ? 3.718 2.471 -8.285 1.00 97.62 183 SER A CA 1
ATOM 1356 C C . SER A 1 183 ? 4.583 1.251 -8.627 1.00 97.62 183 SER A C 1
ATOM 1358 O O . SER A 1 183 ? 4.292 0.519 -9.570 1.00 97.62 183 SER A O 1
ATOM 1360 N N . ILE A 1 184 ? 5.609 0.966 -7.817 1.00 97.75 184 ILE A N 1
ATOM 1361 C CA . ILE A 1 184 ? 6.439 -0.241 -7.963 1.00 97.75 184 ILE A CA 1
ATOM 1362 C C . ILE A 1 184 ? 5.602 -1.510 -7.757 1.00 97.75 184 ILE A C 1
ATOM 1364 O O . ILE A 1 184 ? 5.700 -2.447 -8.554 1.00 97.75 184 ILE A O 1
ATOM 1368 N N . LEU A 1 185 ? 4.781 -1.539 -6.703 1.00 98.38 185 LEU A N 1
ATOM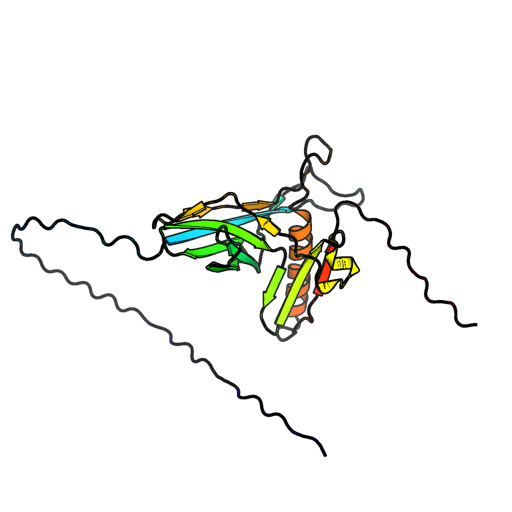 1369 C CA . LEU A 1 185 ? 3.912 -2.675 -6.398 1.00 98.38 185 LEU A CA 1
ATOM 1370 C C . LEU A 1 185 ? 2.924 -2.955 -7.538 1.00 98.38 185 LEU A C 1
ATOM 1372 O O . LEU A 1 185 ? 2.747 -4.107 -7.929 1.00 98.38 185 LEU A O 1
ATOM 1376 N N . ASP A 1 186 ? 2.328 -1.904 -8.099 1.00 97.81 186 ASP A N 1
ATOM 1377 C CA . ASP A 1 186 ? 1.350 -1.992 -9.181 1.00 97.81 186 ASP A CA 1
ATOM 1378 C C . ASP A 1 186 ? 1.955 -2.578 -10.465 1.00 97.81 186 ASP A C 1
ATOM 1380 O O . ASP A 1 186 ? 1.357 -3.439 -11.113 1.00 97.81 186 ASP A O 1
ATOM 1384 N N . GLN A 1 187 ? 3.193 -2.200 -10.791 1.00 97.25 187 GLN A N 1
ATOM 1385 C CA . GLN A 1 187 ? 3.907 -2.767 -11.934 1.00 97.25 187 GLN A CA 1
ATOM 1386 C C . GLN A 1 187 ? 4.268 -4.241 -11.720 1.00 97.25 187 GLN A C 1
ATOM 1388 O O . GLN A 1 187 ? 4.167 -5.039 -12.656 1.00 97.25 187 GLN A O 1
ATOM 1393 N N . ALA A 1 188 ? 4.640 -4.626 -10.493 1.00 97.69 188 ALA A N 1
ATOM 1394 C CA . ALA A 1 188 ? 4.851 -6.029 -10.147 1.00 97.69 188 ALA A CA 1
ATOM 1395 C C . ALA A 1 188 ? 3.546 -6.833 -10.281 1.00 97.69 188 ALA A C 1
ATOM 1397 O O . ALA A 1 188 ? 3.545 -7.892 -10.908 1.00 97.69 188 ALA A O 1
ATOM 1398 N N . TYR A 1 189 ? 2.425 -6.302 -9.779 1.00 97.19 189 TYR A N 1
ATOM 1399 C CA . TYR A 1 189 ? 1.101 -6.903 -9.951 1.00 97.19 189 TYR A CA 1
ATOM 1400 C C . TYR A 1 189 ? 0.750 -7.080 -11.431 1.00 97.19 189 TYR A C 1
ATOM 1402 O O . TYR A 1 189 ? 0.450 -8.192 -11.864 1.00 97.19 189 TYR A O 1
ATOM 1410 N N . ALA A 1 190 ? 0.861 -6.021 -12.237 1.00 96.81 190 ALA A N 1
ATOM 1411 C CA . ALA A 1 190 ? 0.546 -6.065 -13.661 1.00 96.81 190 ALA A CA 1
ATOM 1412 C C . ALA A 1 190 ? 1.399 -7.095 -14.423 1.00 96.81 190 ALA A C 1
ATOM 1414 O O . ALA A 1 190 ? 0.883 -7.804 -15.289 1.00 96.81 190 ALA A O 1
ATOM 1415 N N . ALA A 1 191 ? 2.689 -7.211 -14.097 1.00 97.00 191 ALA A N 1
ATOM 1416 C CA . ALA A 1 191 ? 3.566 -8.222 -14.680 1.00 97.00 191 ALA A CA 1
ATOM 1417 C C . ALA A 1 191 ? 3.149 -9.648 -14.283 1.00 97.00 191 ALA A C 1
ATOM 1419 O O . ALA A 1 191 ? 3.045 -10.517 -15.151 1.00 97.00 191 ALA A O 1
ATOM 1420 N N . MET A 1 192 ? 2.848 -9.882 -13.000 1.00 96.56 192 MET A N 1
ATOM 1421 C CA . MET A 1 192 ? 2.367 -11.183 -12.523 1.00 96.56 192 MET A CA 1
ATOM 1422 C C . MET A 1 192 ? 1.058 -11.587 -13.205 1.00 96.56 192 MET A C 1
ATOM 1424 O O . MET A 1 192 ? 0.937 -12.722 -13.667 1.00 96.56 192 MET A O 1
ATOM 1428 N N . GLN A 1 193 ? 0.101 -10.662 -13.332 1.00 95.00 193 GLN A N 1
ATOM 1429 C CA . GLN A 1 193 ? -1.178 -10.946 -13.987 1.00 95.00 193 GLN A CA 1
ATOM 1430 C C . GLN A 1 193 ? -1.002 -11.310 -15.463 1.00 95.00 193 GLN A C 1
ATOM 1432 O O . GLN A 1 193 ? -1.621 -12.265 -15.921 1.00 95.00 193 GLN A O 1
ATOM 1437 N N . LYS A 1 194 ? -0.110 -10.631 -16.196 1.00 96.88 194 LYS A N 1
ATOM 1438 C CA . LYS A 1 194 ? 0.206 -10.995 -17.590 1.00 96.88 194 LYS A CA 1
ATOM 1439 C C . LYS A 1 194 ? 0.745 -12.418 -17.715 1.00 96.88 194 LYS A C 1
ATOM 1441 O O . LYS A 1 194 ? 0.326 -13.151 -18.597 1.00 96.88 194 LYS A O 1
ATOM 1446 N N . ILE A 1 195 ? 1.643 -12.836 -16.824 1.00 96.69 195 ILE A N 1
ATOM 1447 C CA . ILE A 1 195 ? 2.176 -14.206 -16.854 1.00 96.69 195 ILE A CA 1
ATOM 1448 C C . ILE A 1 195 ? 1.073 -15.221 -16.521 1.00 96.69 195 ILE A C 1
ATOM 1450 O O . ILE A 1 195 ? 0.991 -16.278 -17.142 1.00 96.69 195 ILE A O 1
ATOM 1454 N N . ARG A 1 196 ? 0.192 -14.903 -15.567 1.00 94.81 196 ARG A N 1
ATOM 1455 C CA . ARG A 1 196 ? -0.913 -15.792 -15.175 1.00 94.81 196 ARG A CA 1
ATOM 1456 C C . ARG A 1 196 ? -2.033 -15.896 -16.201 1.00 94.81 196 ARG A C 1
ATOM 1458 O O . ARG A 1 196 ? -2.766 -16.878 -16.154 1.00 94.81 196 ARG A O 1
ATOM 1465 N N . GLN A 1 197 ? -2.158 -14.938 -17.119 1.00 96.12 197 GLN A N 1
ATOM 1466 C CA . GLN A 1 197 ? -3.044 -15.084 -18.278 1.00 96.12 197 GLN A CA 1
ATOM 1467 C C . GLN A 1 197 ? -2.633 -16.287 -19.138 1.00 96.12 197 GLN A C 1
ATOM 1469 O O . GLN A 1 197 ? -3.502 -16.992 -19.640 1.00 96.12 197 GLN A O 1
ATOM 1474 N N . GLU A 1 198 ? -1.331 -16.571 -19.224 1.00 97.50 198 GLU A N 1
ATOM 1475 C CA . GLU A 1 198 ? -0.788 -17.721 -19.957 1.00 97.50 198 GLU A CA 1
ATOM 1476 C C . GLU A 1 198 ? -0.664 -18.977 -19.076 1.00 97.50 198 GLU A C 1
ATOM 1478 O O . GLU A 1 198 ? -0.906 -20.094 -19.531 1.00 97.50 198 GLU A O 1
ATOM 1483 N N . VAL A 1 199 ? -0.303 -18.812 -17.795 1.00 96.81 199 VAL A N 1
ATOM 1484 C CA . VAL A 1 199 ? -0.114 -19.918 -16.837 1.00 96.81 199 VAL A CA 1
ATOM 1485 C C . VAL A 1 199 ? -0.900 -19.662 -15.537 1.00 96.81 199 VAL A C 1
ATOM 1487 O O . VAL A 1 199 ? -0.322 -19.237 -14.531 1.00 96.81 199 VAL A O 1
ATOM 1490 N N . PRO A 1 200 ? -2.219 -19.942 -15.494 1.00 94.19 200 PRO A N 1
ATOM 1491 C CA . PRO A 1 200 ? -3.081 -19.571 -14.361 1.00 94.19 200 PRO A CA 1
ATOM 1492 C C . PRO A 1 200 ? -2.702 -20.208 -13.017 1.00 94.19 200 PRO A C 1
ATOM 1494 O O . PRO A 1 200 ? -2.979 -19.639 -11.953 1.00 94.19 200 PRO A O 1
ATOM 1497 N N . THR A 1 201 ? -2.064 -21.381 -13.067 1.00 94.06 201 THR A N 1
ATOM 1498 C CA . THR A 1 201 ? -1.620 -22.166 -11.906 1.00 94.06 201 THR A CA 1
ATOM 1499 C C . THR A 1 201 ? -0.242 -21.761 -11.388 1.00 94.06 201 THR A C 1
ATOM 1501 O O . THR A 1 201 ? 0.232 -22.362 -10.426 1.00 94.06 201 THR A O 1
ATOM 1504 N N . LEU A 1 202 ? 0.431 -20.796 -12.028 1.00 94.94 202 LEU A N 1
ATOM 1505 C CA . LEU A 1 202 ? 1.752 -20.362 -11.595 1.00 94.94 202 LEU A CA 1
ATOM 1506 C C . LEU A 1 202 ? 1.673 -19.732 -10.201 1.00 94.94 202 LEU A C 1
ATOM 1508 O O . LEU A 1 202 ? 0.923 -18.781 -9.973 1.00 94.94 202 LEU A O 1
ATOM 1512 N N . GLN A 1 203 ? 2.486 -20.263 -9.293 1.00 95.81 203 GLN A N 1
ATOM 1513 C CA . GLN A 1 203 ? 2.773 -19.672 -7.992 1.00 95.81 203 GLN A CA 1
ATOM 1514 C C . GLN A 1 203 ? 4.065 -18.866 -8.113 1.00 95.81 203 GLN A C 1
ATOM 1516 O O . GLN A 1 203 ? 5.066 -19.370 -8.628 1.00 95.81 203 GLN A O 1
ATOM 1521 N N . PHE A 1 204 ? 4.049 -17.622 -7.646 1.00 96.00 204 PHE A N 1
ATOM 1522 C CA . PHE A 1 204 ? 5.240 -16.790 -7.608 1.00 96.00 204 PHE A CA 1
ATOM 1523 C C . PHE A 1 204 ? 5.966 -16.993 -6.277 1.00 96.00 204 PHE A C 1
ATOM 1525 O O . PHE A 1 204 ? 5.340 -16.936 -5.214 1.00 96.00 204 PHE A O 1
ATOM 1532 N N . PRO A 1 205 ? 7.292 -17.200 -6.299 1.00 95.25 205 PRO A N 1
ATOM 1533 C CA . PRO A 1 205 ? 8.063 -17.155 -5.069 1.00 95.25 205 PRO A CA 1
ATOM 1534 C C . PRO A 1 205 ? 7.952 -15.757 -4.432 1.00 95.25 205 PRO A C 1
ATOM 1536 O O . PRO A 1 205 ? 7.723 -14.774 -5.146 1.00 95.25 205 PRO A O 1
ATOM 1539 N N . PRO A 1 206 ? 8.143 -15.640 -3.106 1.00 95.56 206 PRO A N 1
ATOM 1540 C CA . PRO A 1 206 ? 8.196 -14.344 -2.447 1.00 95.56 206 PRO A CA 1
ATOM 1541 C C . PRO A 1 206 ? 9.220 -13.407 -3.102 1.00 95.56 206 PRO A C 1
ATOM 1543 O O . PRO A 1 206 ? 10.323 -13.829 -3.453 1.00 95.56 206 PRO A O 1
ATOM 1546 N N . LEU A 1 207 ? 8.865 -12.130 -3.233 1.00 97.06 207 LEU A N 1
ATOM 1547 C CA . LEU A 1 207 ? 9.690 -11.095 -3.847 1.00 97.06 207 LEU A CA 1
ATOM 1548 C C . LEU A 1 207 ? 9.762 -9.862 -2.942 1.00 97.06 207 LEU A C 1
ATOM 1550 O O . LEU A 1 207 ? 8.773 -9.163 -2.729 1.00 97.06 207 LEU A O 1
ATOM 1554 N N . ASN A 1 208 ? 10.966 -9.545 -2.471 1.00 97.44 208 ASN A N 1
ATOM 1555 C CA . ASN A 1 208 ? 11.247 -8.275 -1.809 1.00 97.44 208 ASN A CA 1
ATOM 1556 C C . ASN A 1 208 ? 11.863 -7.298 -2.814 1.00 97.44 208 ASN A C 1
ATOM 1558 O O . ASN A 1 208 ? 12.902 -7.578 -3.409 1.00 97.44 208 ASN A O 1
ATOM 1562 N N . ILE A 1 209 ? 11.225 -6.142 -2.985 1.00 97.12 209 ILE A N 1
ATOM 1563 C CA . ILE A 1 209 ? 11.732 -5.035 -3.795 1.00 97.12 209 ILE A CA 1
ATOM 1564 C C . ILE A 1 209 ? 12.212 -3.949 -2.842 1.00 97.12 209 ILE A C 1
ATOM 1566 O O . ILE A 1 209 ? 11.463 -3.483 -1.989 1.00 97.12 209 ILE A O 1
ATOM 1570 N N . TYR A 1 210 ? 13.463 -3.536 -2.979 1.00 95.25 210 TYR A N 1
ATOM 1571 C CA . TYR A 1 210 ? 14.065 -2.546 -2.097 1.00 95.25 210 TYR A CA 1
ATOM 1572 C C . TYR A 1 210 ? 14.062 -1.170 -2.745 1.00 95.25 210 TYR A C 1
ATOM 1574 O O . TYR A 1 210 ? 14.547 -1.006 -3.864 1.00 95.25 210 TYR A O 1
ATOM 1582 N N . TRP A 1 211 ? 13.529 -0.184 -2.032 1.00 92.69 211 TRP A N 1
ATOM 1583 C CA . TRP A 1 211 ? 13.437 1.191 -2.506 1.00 92.69 211 TRP A CA 1
ATOM 1584 C C . TRP A 1 211 ? 13.917 2.169 -1.432 1.00 92.69 211 TRP A C 1
ATOM 1586 O O . TRP A 1 211 ? 13.765 1.908 -0.241 1.00 92.69 211 TRP A O 1
ATOM 1596 N N . ALA A 1 212 ? 14.485 3.293 -1.871 1.00 87.19 212 ALA A N 1
ATOM 1597 C CA . ALA A 1 212 ? 14.830 4.435 -1.035 1.00 87.19 212 ALA A CA 1
ATOM 1598 C C . ALA A 1 212 ? 14.771 5.738 -1.832 1.00 87.19 212 ALA A C 1
ATOM 1600 O O . ALA A 1 212 ? 15.050 5.765 -3.029 1.00 87.19 212 ALA A O 1
ATOM 1601 N N . LEU A 1 213 ? 14.498 6.847 -1.138 1.00 73.75 213 LEU A N 1
ATOM 1602 C CA . LEU A 1 213 ? 14.472 8.194 -1.720 1.00 73.75 213 LEU A CA 1
ATOM 1603 C C . LEU A 1 213 ? 15.823 8.606 -2.330 1.00 73.75 213 LEU A C 1
ATOM 1605 O O . LEU A 1 213 ? 15.874 9.271 -3.366 1.00 73.75 213 LEU A O 1
ATOM 1609 N N . LEU A 1 214 ? 16.909 8.223 -1.656 1.00 64.56 214 LEU A N 1
ATOM 1610 C CA . LEU A 1 214 ? 18.284 8.452 -2.073 1.00 64.56 214 LEU A CA 1
ATOM 1611 C C . LEU A 1 214 ? 18.910 7.094 -2.374 1.00 64.56 214 LEU A C 1
ATOM 1613 O O . LEU A 1 214 ? 19.273 6.354 -1.460 1.00 64.56 214 LEU A O 1
ATOM 1617 N N . HIS A 1 215 ? 19.051 6.767 -3.655 1.00 49.47 215 HIS A N 1
ATOM 1618 C CA . HIS A 1 215 ? 19.886 5.643 -4.049 1.00 49.47 215 HIS A CA 1
ATOM 1619 C C . HIS A 1 215 ? 21.334 5.990 -3.692 1.00 49.47 215 HIS A C 1
ATOM 1621 O O . HIS A 1 215 ? 21.951 6.849 -4.319 1.00 49.47 215 HIS A O 1
ATOM 1627 N N . LYS A 1 216 ? 21.893 5.328 -2.679 1.00 42.28 216 LYS A N 1
ATOM 1628 C CA . LYS A 1 216 ? 23.345 5.182 -2.599 1.00 42.28 216 LYS A CA 1
ATOM 1629 C C . LYS A 1 216 ? 23.695 4.043 -3.546 1.00 42.28 216 LYS A C 1
ATOM 1631 O O . LYS A 1 216 ? 23.108 2.969 -3.425 1.00 42.28 216 LYS A O 1
ATOM 1636 N N . SER A 1 217 ? 24.603 4.272 -4.494 1.00 41.69 217 SER A N 1
ATOM 1637 C CA . SER A 1 217 ? 25.147 3.182 -5.304 1.00 41.69 217 SER A CA 1
ATOM 1638 C C . SER A 1 217 ? 25.609 2.076 -4.362 1.00 41.69 217 SER A C 1
ATOM 1640 O O . SER A 1 217 ? 26.410 2.328 -3.459 1.00 41.69 217 SER A O 1
ATOM 1642 N N . ALA A 1 218 ? 25.095 0.862 -4.546 1.00 46.75 218 ALA A N 1
ATOM 1643 C CA . ALA A 1 218 ? 25.723 -0.290 -3.933 1.00 46.75 218 ALA A CA 1
ATOM 1644 C C . ALA A 1 218 ? 27.145 -0.358 -4.502 1.00 46.75 218 ALA A C 1
ATOM 1646 O O . ALA A 1 218 ? 27.323 -0.396 -5.721 1.00 46.75 218 ALA A O 1
ATOM 1647 N N . ILE A 1 219 ? 28.161 -0.335 -3.637 1.00 44.28 219 ILE A N 1
ATOM 1648 C CA . ILE A 1 219 ? 29.496 -0.764 -4.043 1.00 44.28 219 ILE A CA 1
ATOM 1649 C C . ILE A 1 219 ? 29.328 -2.244 -4.362 1.00 44.28 219 ILE A C 1
ATOM 1651 O O . ILE A 1 219 ? 29.196 -3.067 -3.456 1.00 44.28 219 ILE A O 1
ATOM 1655 N N . GLY A 1 220 ? 29.235 -2.568 -5.650 1.00 40.69 220 GLY A N 1
ATOM 1656 C CA . GLY A 1 220 ? 29.303 -3.944 -6.099 1.00 40.69 220 GLY A CA 1
ATOM 1657 C C . GLY A 1 220 ? 30.623 -4.507 -5.595 1.00 40.69 220 GLY A C 1
ATOM 1658 O O . GLY A 1 220 ? 31.685 -4.088 -6.050 1.00 40.69 220 GLY A O 1
ATOM 1659 N N . GLN A 1 221 ? 30.566 -5.425 -4.633 1.00 43.09 221 GLN A N 1
ATOM 1660 C CA . GLN A 1 221 ? 31.680 -6.329 -4.402 1.00 43.09 221 GLN A CA 1
ATOM 1661 C C . GLN A 1 221 ? 31.740 -7.193 -5.657 1.00 43.09 221 GLN A C 1
ATOM 1663 O O . GLN A 1 221 ? 30.963 -8.135 -5.812 1.00 43.09 221 GLN A O 1
ATOM 1668 N N . GLY A 1 222 ? 32.566 -6.771 -6.616 1.00 40.81 222 GLY A N 1
ATOM 1669 C CA . GLY A 1 222 ? 32.827 -7.542 -7.818 1.00 40.81 222 GLY A CA 1
ATOM 1670 C C . GLY A 1 222 ? 33.215 -8.957 -7.412 1.00 40.81 222 GLY A C 1
ATOM 1671 O O . GLY A 1 222 ? 33.979 -9.148 -6.465 1.00 40.81 222 GLY A O 1
ATOM 1672 N N . ILE A 1 223 ? 32.658 -9.945 -8.108 1.00 52.06 223 ILE A N 1
ATOM 1673 C CA . ILE A 1 223 ? 33.097 -11.334 -7.987 1.00 52.06 223 ILE A CA 1
ATOM 1674 C C . ILE A 1 223 ? 34.621 -11.331 -8.202 1.00 52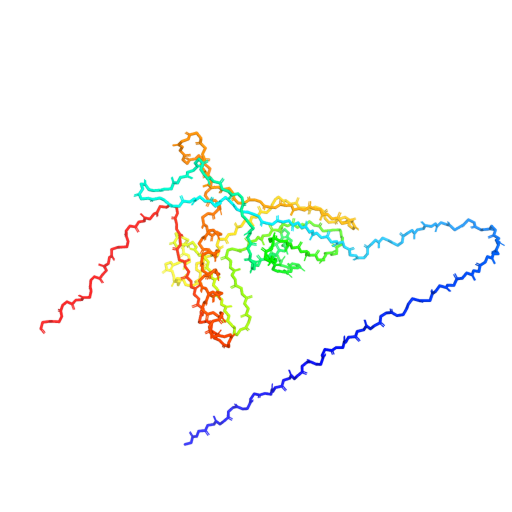.06 223 ILE A C 1
ATOM 1676 O O . ILE A 1 223 ? 35.062 -10.838 -9.246 1.00 52.06 223 ILE A O 1
ATOM 1680 N N . PRO A 1 224 ? 35.442 -11.807 -7.246 1.00 46.72 224 PRO A N 1
ATOM 1681 C CA . PRO A 1 224 ? 36.878 -11.881 -7.451 1.00 46.72 224 PRO A CA 1
ATOM 1682 C C . PRO A 1 224 ? 37.150 -12.742 -8.679 1.00 46.72 224 PRO A C 1
ATOM 1684 O O . PRO A 1 224 ? 36.669 -13.872 -8.767 1.00 46.72 224 PRO A O 1
ATOM 1687 N N . ASN A 1 225 ? 37.897 -12.186 -9.630 1.00 41.00 225 ASN A N 1
ATOM 1688 C CA . ASN A 1 225 ? 38.331 -12.899 -10.820 1.00 41.00 225 ASN A CA 1
ATOM 1689 C C . ASN A 1 225 ? 39.094 -14.167 -10.386 1.00 41.00 225 ASN A C 1
ATOM 1691 O O . ASN A 1 225 ? 40.092 -14.024 -9.665 1.00 41.00 225 ASN A O 1
ATOM 1695 N N . PRO A 1 226 ? 38.655 -15.384 -10.755 1.00 53.50 226 PRO A N 1
ATOM 1696 C CA . PRO A 1 226 ? 39.458 -16.569 -10.510 1.00 53.50 226 PRO A CA 1
ATOM 1697 C C . PRO A 1 226 ? 40.739 -16.450 -11.344 1.00 53.50 226 PRO A C 1
ATOM 1699 O O . PRO A 1 226 ? 40.681 -16.271 -12.560 1.00 53.50 226 PRO A O 1
ATOM 1702 N N . LYS A 1 227 ? 41.887 -16.463 -10.660 1.00 56.78 227 LYS A N 1
ATOM 1703 C CA . LYS A 1 227 ? 43.195 -16.628 -11.302 1.00 56.78 227 LYS A CA 1
ATOM 1704 C C . LYS A 1 227 ? 43.328 -18.029 -11.879 1.00 56.78 227 LYS A C 1
ATOM 1706 O O . LYS A 1 227 ? 42.826 -18.966 -11.218 1.00 56.78 227 LYS A O 1
#

InterPro domains:
  IPR008969 Carboxypeptidase-like, regulatory domain superfamily [SSF49464] (69-130)

pLDDT: mean 83.72, std 21.48, range [33.5, 98.88]

=== Feature glossary ===
A reading guide for the features in this record.

Start from the sequence.

  · Sequence gives the chain of amino acids in standard one-letter code (A=alanine, C=cysteine, …, Y=tyrosine), read N→C. It is the only feature that is directly encoded by the gene; all structural features are derived from the folded form of this sequence.

Fold it, and you get atomic coordinates and the backbone conformation that goes with them.

  · The mmCIF table is the protein's shape written out atom by atom. For each backbone N, Cα, C, and carbonyl O, it records an (x, y, z) coordinate triple in Å plus the residue type, chain letter, and residue number.

  · Backbone dihedral angles. Every residue except chain termini has a φ (preceding-C → N → Cα → C) and a ψ (N → Cα → C → next-N). They are reported in degrees following the IUPAC sign convention. Secondary structure is essentially a statement about which (φ, ψ) basin each residue occupies.

  · DSSP 8-state secondary structure assigns each residue one of H (α-helix), G (3₁₀-helix), I (π-helix), E (extended β-strand), B (isolated β-bridge), T (hydrogen-bonded turn), S (bend), or '-' (coil). The assignment is computed from backbone hydrogen-bond geometry via the Kabsch–Sander algorithm.

  · P-SEA three-state annotation labels each residue as helix, strand, or coil based purely on the geometry of the Cα trace. It serves as a fallback when the full backbone (and thus DSSP) is unavailable.

Summarize the fold with a handful of shape descriptors and a per-residue structural alphabet.

  · Radius of gyration (Rg) is the root-mean-square distance of Cα atoms from their centroid — a single number for overall size and compactness. A globular domain of N residues has Rg ≈ 2.2·N^0.38 Å; an extended or disordered chain has a much larger Rg. The Cα contact count is the number of residue pairs whose Cα atoms are within 8 Å and are more than four positions apart in sequence — a standard proxy for tertiary packing density. The bounding box is the smallest axis-aligned box enclosing all Cα atoms.

  · Foldseek's 3Di representation compresses backbone geometry into a per-residue letter drawn from a learned twenty-state alphabet. It captures the tertiary interaction pattern around each residue — which residues are packed against it in space, regardless of where they are in sequence.

  · Accessible surface area quantifies burial. A residue with SASA near zero is packed into the hydrophobic core; one with SASA >100 Å² sits on the surface. Computed here via the Shrake–Rupley numerical algorithm with a 1.4 Å probe.

Ask how reliable the model is.

  · For AlphaFold models, the B-factor field carries pLDDT — the model's own estimate of local accuracy on a 0–100 scale. Regions with pLDDT<50 should be treated as essentially unmodeled; they often correspond to intrinsically disordered segments.

  · For experimental (PDB) structures, the B-factor (temperature factor) quantifies the positional spread of each atom in the crystal — a combination of thermal vibration and static disorder — in units of Å². High B-factors mark flexible loops or poorly resolved regions; low B-factors mark the rigid, well-ordered core.

  · PAE(i, j) answers: if I align the predicted and true structures on residue i, how far off (in Å) do I expect residue j to be? A block-diagonal PAE matrix with low values on the blocks and high values off-diagonal is the signature of a multi-domain protein with confidently predicted domains but uncertain inter-domain orientation.

Place it in context: what it resembles, what it is annotated as, and how it looks.

  · Structural nearest neighbors (via Foldseek easy-search vs the PDB). Reported per hit: target PDB id, E-value, and alignment TM-score. A TM-score above ~0.5 is the conventional threshold for 'same fold'.

  · Functional annotations link the protein to curated databases. InterPro entries identify conserved domains and families by matching the sequence against member-database signatures (Pfam, PROSITE, CDD, …). Gene Ontology (GO) terms describe molecular function, biological process, and cellular component in a controlled vocabulary. CATH places the structure in a hierarchical fold classification (Class/Architecture/Topology/Homologous-superfamily). The organism is the source species.

  · Plot images: a contact map (which residues are close in 3D, as an N×N binary image), a Ramachandran scatter (backbone torsion angles, revealing secondary-structure composition at a glance), and — for AlphaFold structures — a PAE heatmap (pairwise prediction confidence).

  · Structure images are PyMOL renders from six orthogonal camera directions. Cartoon representation draws helices as coils and strands as arrows; sticks shows the backbone as bonds; surface shows the solvent-excluded envelope. Rainbow coloring maps sequence position to hue (blue→red, N→C); chain coloring assigns a distinct color per polypeptide.